Protein 1NW9 (pdb70)

InterPro domains:
  IPR001370 BIR repeat [PF00653] (29-93)
  IPR001370 BIR repeat [PF00653] (166-230)
  IPR001370 BIR repeat [PF00653] (268-330)
  IPR001370 BIR repeat [PS01282] (163-230)
  IPR001370 BIR repeat [PS01282] (265-330)
  IPR001370 BIR repeat [PS50143] (29-94)
  IPR001370 BIR repeat [PS50143] (166-231)
  IPR001370 BIR repeat [PS50143] (268-331)
  IPR001370 BIR repeat [SM00238] (24-95)
  IPR001370 BIR repeat [SM00238] (161-232)
  IPR001370 BIR repeat [SM00238] (263-332)
  IPR001370 BIR repeat [cd00022] (28-95)
  IPR001370 BIR repeat [cd00022] (164-232)
  IPR001370 BIR repeat [cd00022] (266-331)
  IPR001841 Zinc finger, RING-type [PS50089] (450-484)
  IPR001841 Zinc finger, RING-type [SM00184] (450-484)
  IPR011029 Death-like domain superfamily [G3DSA:1.10.533.10] (433-458)
  IPR042579 XIAP/BIRC8, UBA domain [cd14395] (370-419)
  IPR048875 BIRC2/3-like, UBA domain [PF21290] (371-418)
  IPR050784 Inhibitor of Apoptosis [PTHR10044] (25-497)

B-factor: mean 49.21, std 23.07, range [19.11, 143.07]

Nearest PDB structures (foldseek):
  3hl5-assembly1_A  TM=9.860E-01  e=5.855E-18  Homo sapiens
  2vsl-assembly1_A  TM=9.948E-01  e=2.123E-17  Homo sapiens
  3hl5-assembly2_B  TM=9.862E-01  e=1.641E-17  Homo sapiens
  1xb1-assembly1_A  TM=1.003E+00  e=4.106E-16  Homo sapiens
  1xb0-assembly1_A  TM=9.859E-01  e=2.616E-16  Homo sapiens

Sequence (329 aa):
LPRNPSMADYEARIFTFGTWIYSVNKEQLARAGFYALGEGDKVKCFHCGGGLTDWKPSEDPWEQHAKWYPGCKYLLEQKGQEYINNIHLTHGALESLRGNADLAYILSMEPCGHCLIINNVNFCRESGLRTRTGSNIDCEKLRRRFSSLHFMVEVKGDLTAKKMVLALLELARQDHGALDCCVVVILSHGCQASHLQFPGAVYGTDGCPVSVEKIVNIFNGTSCPSLGGKPKLFFIQACGATPFQSSLPTPSDIFVSYSTFPGFVSWRDPKSGSWYVETLDDIFEQWAHSEDLQSLLLRVANAVSVKGIYKQMPGCFNFLRKKLFFKTS

Structure (mmCIF, N/CA/C/O backbone):
data_1NW9
#
_entry.id   1NW9
#
_cell.length_a   104.4
_cell.length_b   104.4
_cell.length_c   170.3
_cell.angle_alpha   90
_cell.angle_beta   90
_cell.angle_gamma   120
#
_symmetry.space_group_name_H-M   'P 65 2 2'
#
loop_
_entity.id
_entity.type
_entity.pdbx_description
1 polymer 'Baculoviral IAP repeat-containing protein 4'
2 polymer 'caspase 9, apoptosis-related cysteine protease'
3 non-polymer 'ZINC ION'
#
loop_
_atom_site.group_PDB
_atom_site.id
_atom_site.type_symbol
_atom_site.label_atom_id
_atom_site.label_alt_id
_atom_site.label_comp_id
_atom_site.label_asym_id
_atom_site.label_entity_id
_atom_site.label_seq_id
_atom_site.pdbx_PDB_ins_code
_atom_site.Cartn_x
_atom_site.Cartn_y
_atom_site.Cartn_z
_atom_site.occupancy
_atom_site.B_iso_or_equiv
_atom_site.auth_seq_id
_atom_site.auth_comp_id
_atom_site.auth_asym_id
_atom_site.auth_atom_id
_atom_site.pdbx_PDB_model_num
ATOM 1 N N . LEU A 1 4 ? 27.177 12.705 79.679 1.00 63.77 256 LEU A N 1
ATOM 2 C CA . LEU A 1 4 ? 25.803 12.397 79.189 1.00 63.95 256 LEU A CA 1
ATOM 3 C C . LEU A 1 4 ? 24.854 12.124 80.351 1.00 60.91 256 LEU A C 1
ATOM 4 O O . LEU A 1 4 ? 25.195 11.402 81.288 1.00 61.28 256 LEU A O 1
ATOM 9 N N . PRO A 1 5 ? 23.645 12.701 80.298 1.00 49.38 257 PRO A N 1
ATOM 10 C CA . PRO A 1 5 ? 22.634 12.529 81.345 1.00 48.16 257 PRO A CA 1
ATOM 11 C C . PRO A 1 5 ? 22.059 11.120 81.402 1.00 47.64 257 PRO A C 1
ATOM 12 O O . PRO A 1 5 ? 21.979 10.432 80.387 1.00 48.15 257 PRO A O 1
ATOM 16 N N . ARG A 1 6 ? 21.662 10.687 82.594 1.00 56.56 258 ARG A N 1
ATOM 17 C CA . ARG A 1 6 ? 21.090 9.359 82.740 1.00 56.68 258 ARG A CA 1
ATOM 18 C C . ARG A 1 6 ? 19.686 9.327 82.156 1.00 55.48 258 ARG A C 1
ATOM 19 O O . ARG A 1 6 ? 19.158 8.262 81.853 1.00 56.23 258 ARG A O 1
ATOM 27 N N . ASN A 1 7 ? 19.081 10.498 81.992 1.00 56.43 259 ASN A N 1
ATOM 28 C CA . ASN A 1 7 ? 17.732 10.576 81.441 1.00 54.29 259 ASN A CA 1
ATOM 29 C C . ASN A 1 7 ? 17.610 11.717 80.432 1.00 54.53 259 ASN A C 1
ATOM 30 O O . ASN A 1 7 ? 17.069 12.776 80.740 1.00 53.99 259 ASN A O 1
ATOM 35 N N . PRO A 1 8 ? 18.099 11.507 79.204 1.00 60.29 260 PRO A N 1
ATOM 36 C CA . PRO A 1 8 ? 18.055 12.515 78.140 1.00 60.63 260 PRO A CA 1
ATOM 37 C C . PRO A 1 8 ? 16.678 13.114 77.865 1.00 60.27 260 PRO A C 1
ATOM 38 O O . PRO A 1 8 ? 16.574 14.262 77.434 1.00 60.56 260 PRO A O 1
ATOM 42 N N . SER A 1 9 ? 15.626 12.344 78.119 1.00 54.22 261 SER A N 1
ATOM 43 C CA . SER A 1 9 ? 14.271 12.817 77.861 1.00 54.04 261 SER A CA 1
ATOM 44 C C . SER A 1 9 ? 13.828 13.913 78.819 1.00 54.01 261 SER A C 1
ATOM 45 O O . SER A 1 9 ? 12.840 14.603 78.565 1.00 54.24 261 SER A O 1
ATOM 48 N N . MET A 1 10 ? 14.562 14.069 79.916 1.00 52.20 262 MET A N 1
ATOM 49 C CA . MET A 1 10 ? 14.246 15.076 80.924 1.00 50.81 262 MET A CA 1
ATOM 50 C C . MET A 1 10 ? 15.289 16.195 80.960 1.00 49.82 262 MET A C 1
ATOM 51 O O . MET A 1 10 ? 15.382 16.942 81.936 1.00 49.59 262 MET A O 1
ATOM 56 N N . ALA A 1 11 ? 16.063 16.312 79.887 1.00 47.68 263 ALA A N 1
ATOM 57 C CA . ALA A 1 11 ? 17.097 17.333 79.806 1.00 47.82 263 ALA A CA 1
ATOM 58 C C . ALA A 1 11 ? 16.505 18.735 79.705 1.00 48.16 263 ALA A C 1
ATOM 59 O O . ALA A 1 11 ? 17.164 19.720 80.041 1.00 48.06 263 ALA A O 1
ATOM 61 N N . ASP A 1 12 ? 15.259 18.824 79.249 1.00 49.80 264 ASP A N 1
ATOM 62 C CA . ASP A 1 12 ? 14.606 20.121 79.103 1.00 49.74 264 ASP A CA 1
ATOM 63 C C . ASP A 1 12 ? 13.642 20.437 80.244 1.00 47.22 264 ASP A C 1
ATOM 64 O O . ASP A 1 12 ? 12.804 19.617 80.616 1.00 48.21 264 ASP A O 1
ATOM 69 N N . TYR A 1 13 ? 13.775 21.640 80.791 1.00 38.80 265 TYR A N 1
ATOM 70 C CA . TYR A 1 13 ? 12.932 22.107 81.885 1.00 37.89 265 TYR A CA 1
ATOM 71 C C . TYR A 1 13 ? 11.446 21.809 81.671 1.00 38.41 265 TYR A C 1
ATOM 72 O O . TYR A 1 13 ? 10.756 21.363 82.589 1.00 37.25 265 TYR A O 1
ATOM 81 N N . GLU A 1 14 ? 10.957 22.075 80.464 1.00 46.16 266 GLU A N 1
ATOM 82 C CA . GLU A 1 14 ? 9.553 21.853 80.135 1.00 48.46 266 GLU A CA 1
ATOM 83 C C . GLU A 1 14 ? 9.090 20.420 80.349 1.00 47.54 266 GLU A C 1
ATOM 84 O O . GLU A 1 14 ? 7.976 20.187 80.819 1.00 47.19 266 GLU A O 1
ATOM 90 N N . ALA A 1 15 ? 9.939 19.462 79.998 1.00 49.22 267 ALA A N 1
ATOM 91 C CA . ALA A 1 15 ? 9.595 18.058 80.175 1.00 47.92 267 ALA A CA 1
ATOM 92 C C . ALA A 1 15 ? 9.550 17.719 81.661 1.00 47.59 267 ALA A C 1
ATOM 93 O O . ALA A 1 15 ? 8.706 16.938 82.104 1.00 48.01 267 ALA A O 1
ATOM 95 N N . ARG A 1 16 ? 10.453 18.322 82.429 1.00 40.35 268 ARG A N 1
ATOM 96 C CA . ARG A 1 16 ? 10.523 18.064 83.862 1.00 39.71 268 ARG A CA 1
ATOM 97 C C . ARG A 1 16 ? 9.353 18.645 84.655 1.00 39.33 268 ARG A C 1
ATOM 98 O O . ARG A 1 16 ? 8.763 17.957 85.486 1.00 38.35 268 ARG A O 1
ATOM 106 N N . ILE A 1 17 ? 9.021 19.910 84.416 1.00 40.69 269 ILE A N 1
ATOM 107 C CA . ILE A 1 17 ? 7.925 20.533 85.155 1.00 41.92 269 ILE A CA 1
ATOM 108 C C . ILE A 1 17 ? 6.616 19.798 84.874 1.00 43.77 269 ILE A C 1
ATOM 109 O O . ILE A 1 17 ? 5.721 19.759 85.716 1.00 42.63 269 ILE A O 1
ATOM 114 N N . PHE A 1 18 ? 6.520 19.202 83.690 1.00 48.58 270 PHE A N 1
ATOM 115 C CA . PHE A 1 18 ? 5.326 18.466 83.301 1.00 51.77 270 PHE A CA 1
ATOM 116 C C . PHE A 1 18 ? 4.995 17.357 84.296 1.00 51.75 270 PHE A C 1
ATOM 117 O O . PHE A 1 18 ? 3.834 17.171 84.654 1.00 52.64 270 PHE A O 1
ATOM 125 N N . THR A 1 19 ? 6.016 16.629 84.746 1.00 45.87 271 THR A N 1
ATOM 126 C CA . THR A 1 19 ? 5.823 15.525 85.687 1.00 44.54 271 THR A CA 1
ATOM 127 C C . THR A 1 19 ? 5.312 15.942 87.059 1.00 45.77 271 THR A C 1
ATOM 128 O O . THR A 1 19 ? 4.963 15.088 87.875 1.00 45.11 271 THR A O 1
ATOM 132 N N . PHE A 1 20 ? 5.281 17.241 87.334 1.00 54.81 272 PHE A N 1
ATOM 133 C CA . PHE A 1 20 ? 4.797 17.705 88.631 1.00 56.99 272 PHE A CA 1
ATOM 134 C C . PHE A 1 20 ? 3.333 18.112 88.541 1.00 60.56 272 PHE A C 1
ATOM 135 O O . PHE A 1 20 ? 2.863 18.917 89.347 1.00 61.33 272 PHE A O 1
ATOM 143 N N . GLY A 1 21 ? 2.626 17.563 87.555 1.00 67.77 273 GLY A N 1
ATOM 144 C CA . GLY A 1 21 ? 1.219 17.878 87.369 1.00 72.67 273 GLY A CA 1
ATOM 145 C C . GLY A 1 21 ? 0.520 18.244 88.662 1.00 76.00 273 GLY A C 1
ATOM 146 O O . GLY A 1 21 ? 0.369 19.424 88.988 1.00 76.55 273 GLY A O 1
ATOM 147 N N . THR A 1 22 ? 0.093 17.231 89.406 1.00 90.42 274 THR A N 1
ATOM 148 C CA . THR A 1 22 ? -0.572 17.466 90.676 1.00 92.28 274 THR A CA 1
ATOM 149 C C . THR A 1 22 ? 0.461 17.325 91.785 1.00 92.21 274 THR A C 1
ATOM 150 O O . THR A 1 22 ? 0.654 16.242 92.338 1.00 94.83 274 THR A O 1
ATOM 154 N N . TRP A 1 23 ? 1.137 18.427 92.090 1.00 72.48 275 TRP A N 1
ATOM 155 C CA . TRP A 1 23 ? 2.157 18.442 93.128 1.00 68.85 275 TRP A CA 1
ATOM 156 C C . TRP A 1 23 ? 1.554 19.082 94.371 1.00 68.22 275 TRP A C 1
ATOM 157 O O . TRP A 1 23 ? 1.256 20.274 94.380 1.00 68.60 275 TRP A O 1
ATOM 168 N N . ILE A 1 24 ? 1.382 18.290 95.424 1.00 65.94 276 ILE A N 1
ATOM 169 C CA . ILE A 1 24 ? 0.775 18.790 96.650 1.00 66.28 276 ILE A CA 1
ATOM 170 C C . ILE A 1 24 ? 1.736 19.149 97.779 1.00 65.63 276 ILE A C 1
ATOM 171 O O . ILE A 1 24 ? 1.295 19.506 98.874 1.00 65.32 276 ILE A O 1
ATOM 176 N N . TYR A 1 25 ? 3.039 19.078 97.519 1.00 64.67 277 TYR A N 1
ATOM 177 C CA . TYR A 1 25 ? 4.027 19.386 98.552 1.00 63.20 277 TYR A CA 1
ATOM 178 C C . TYR A 1 25 ? 4.417 20.855 98.605 1.00 62.65 277 TYR A C 1
ATOM 179 O O . TYR A 1 25 ? 4.215 21.595 97.644 1.00 62.81 277 TYR A O 1
ATOM 188 N N . SER A 1 26 ? 4.969 21.272 99.741 1.00 69.60 278 SER A N 1
ATOM 189 C CA . SER A 1 26 ? 5.369 22.662 99.939 1.00 69.19 278 SER A CA 1
ATOM 190 C C . SER A 1 26 ? 6.552 23.089 99.072 1.00 67.47 278 SER A C 1
ATOM 191 O O . SER A 1 26 ? 6.629 24.242 98.645 1.00 68.28 278 SER A O 1
ATOM 194 N N . VAL A 1 27 ? 7.475 22.165 98.818 1.00 50.60 279 VAL A N 1
ATOM 195 C CA . VAL A 1 27 ? 8.639 22.465 97.989 1.00 48.20 279 VAL 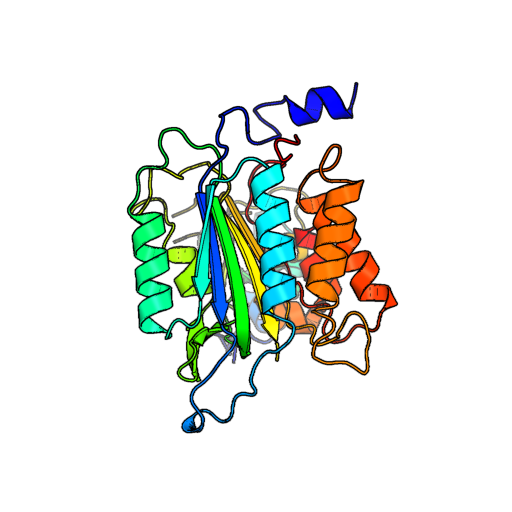A CA 1
ATOM 196 C C . VAL A 1 27 ? 8.186 22.827 96.578 1.00 43.59 279 VAL A C 1
ATOM 197 O O . VAL A 1 27 ? 7.601 22.006 95.865 1.00 41.34 279 VAL A O 1
ATOM 201 N N . ASN A 1 28 ? 8.463 24.066 96.188 1.00 46.48 280 ASN A N 1
ATOM 202 C CA . ASN A 1 28 ? 8.073 24.570 94.882 1.00 44.98 280 ASN A CA 1
ATOM 203 C C . ASN A 1 28 ? 8.526 23.677 93.731 1.00 44.96 280 ASN A C 1
ATOM 204 O O . ASN A 1 28 ? 9.709 23.352 93.601 1.00 44.47 280 ASN A O 1
ATOM 209 N N . LYS A 1 29 ? 7.569 23.289 92.894 1.00 48.36 281 LYS A N 1
ATOM 210 C CA . LYS A 1 29 ? 7.850 22.422 91.761 1.00 48.20 281 LYS A CA 1
ATOM 211 C C . LYS A 1 29 ? 8.658 23.110 90.662 1.00 47.09 281 LYS A C 1
ATOM 212 O O . LYS A 1 29 ? 9.426 22.460 89.951 1.00 46.77 281 LYS A O 1
ATOM 218 N N . GLU A 1 30 ? 8.486 24.421 90.515 1.00 40.89 282 GLU A N 1
ATOM 219 C CA . GLU A 1 30 ? 9.238 25.155 89.505 1.00 40.05 282 GLU A CA 1
ATOM 220 C C . GLU A 1 30 ? 10.722 25.139 89.871 1.00 37.46 282 GLU A C 1
ATOM 221 O O . GLU A 1 30 ? 11.579 24.904 89.011 1.00 36.30 282 GLU A O 1
ATOM 227 N N . GLN A 1 31 ? 11.019 25.383 91.146 1.00 35.16 283 GLN A N 1
ATOM 228 C CA . GLN A 1 31 ? 12.404 25.373 91.619 1.00 35.51 283 GLN A CA 1
ATOM 229 C C . GLN A 1 31 ? 13.008 23.993 91.393 1.00 32.55 283 GLN A C 1
ATOM 230 O O . GLN A 1 31 ? 14.124 23.871 90.879 1.00 29.73 283 GLN A O 1
ATOM 236 N N . LEU A 1 32 ? 12.260 22.959 91.774 1.00 31.15 284 LEU A N 1
ATOM 237 C CA . LEU A 1 32 ? 12.726 21.592 91.614 1.00 30.53 284 LEU A CA 1
ATOM 238 C C . LEU A 1 32 ? 13.103 21.316 90.174 1.00 30.73 284 LEU A C 1
ATOM 239 O O . LEU A 1 32 ? 14.197 20.823 89.902 1.00 29.80 284 LEU A O 1
ATOM 244 N N . ALA A 1 33 ? 12.201 21.643 89.253 1.00 30.89 285 ALA A N 1
ATOM 245 C CA . ALA A 1 33 ? 12.457 21.418 87.837 1.00 31.76 285 ALA A CA 1
ATOM 246 C C . ALA A 1 33 ? 13.662 22.225 87.360 1.00 31.39 285 ALA A C 1
ATOM 247 O O . ALA A 1 33 ? 14.468 21.725 86.579 1.00 30.01 285 ALA A O 1
ATOM 249 N N . ARG A 1 34 ? 13.783 23.471 87.815 1.00 37.43 286 ARG A N 1
ATOM 250 C CA . ARG A 1 34 ? 14.927 24.294 87.422 1.00 38.12 286 ARG A CA 1
ATOM 251 C C . ARG A 1 34 ? 16.220 23.648 87.916 1.00 37.09 286 ARG A C 1
ATOM 252 O O . ARG A 1 34 ? 17.245 23.703 87.240 1.00 36.91 286 ARG A O 1
ATOM 260 N N . ALA A 1 35 ? 16.163 23.048 89.103 1.00 30.56 287 ALA A N 1
ATOM 261 C CA . ALA A 1 35 ? 17.327 22.403 89.688 1.00 30.26 287 ALA A CA 1
ATOM 262 C C . ALA A 1 35 ? 17.627 21.046 89.038 1.00 30.77 287 ALA A C 1
ATOM 263 O O . ALA A 1 35 ? 18.473 20.297 89.519 1.00 31.44 287 ALA A O 1
ATOM 265 N N . GLY A 1 36 ? 16.919 20.733 87.954 1.00 28.53 288 GLY A N 1
ATOM 266 C CA . GLY A 1 36 ? 17.149 19.495 87.230 1.00 28.00 288 GLY A CA 1
ATOM 267 C C . GLY A 1 36 ? 16.329 18.300 87.669 1.00 29.86 288 GLY A C 1
ATOM 268 O O . GLY A 1 36 ? 16.490 17.201 87.139 1.00 31.17 288 GLY A O 1
ATOM 269 N N . PHE A 1 37 ? 15.439 18.504 88.625 1.00 31.90 289 PHE A N 1
ATOM 270 C CA . PHE A 1 37 ? 14.621 17.415 89.136 1.00 34.68 289 PHE A CA 1
ATOM 271 C C . PHE A 1 37 ? 13.314 17.217 88.392 1.00 36.37 289 PHE A C 1
ATOM 272 O O . PHE A 1 37 ? 12.809 18.127 87.738 1.00 38.46 289 PHE A O 1
ATOM 280 N N . TYR A 1 38 ? 12.782 16.006 88.489 1.00 36.04 290 TYR A N 1
ATOM 281 C CA . TYR A 1 38 ? 11.503 15.663 87.884 1.00 39.44 290 TYR A CA 1
ATOM 282 C C . TYR A 1 38 ? 10.860 14.659 88.833 1.00 39.92 290 TYR A C 1
ATOM 283 O O . TYR A 1 38 ? 11.549 13.797 89.377 1.00 41.23 290 TYR A O 1
ATOM 292 N N . ALA A 1 39 ? 9.555 14.798 89.062 1.00 38.55 291 ALA A N 1
ATOM 293 C CA . ALA A 1 39 ? 8.824 13.916 89.974 1.00 39.87 291 ALA A CA 1
ATOM 294 C C . ALA A 1 39 ? 8.696 12.512 89.416 1.00 42.19 291 ALA A C 1
ATOM 295 O O . ALA A 1 39 ? 8.486 12.335 88.218 1.00 40.37 291 ALA A O 1
ATOM 297 N N . LEU A 1 40 ? 8.817 11.520 90.297 1.00 59.68 292 LEU A N 1
ATOM 298 C CA . LEU A 1 40 ? 8.733 10.116 89.907 1.00 63.93 292 LEU A CA 1
ATOM 299 C C . LEU A 1 40 ? 7.315 9.561 89.944 1.00 66.44 292 LEU A C 1
ATOM 300 O O . LEU A 1 40 ? 7.044 8.501 89.379 1.00 66.85 292 LEU A O 1
ATOM 305 N N . GLY A 1 41 ? 6.413 10.269 90.616 1.00 66.43 293 GLY A N 1
ATOM 306 C CA . GLY A 1 41 ? 5.036 9.813 90.688 1.00 67.84 293 GLY A CA 1
ATOM 307 C C . GLY A 1 41 ? 4.651 9.190 92.014 1.00 68.98 293 GLY A C 1
ATOM 308 O O . GLY A 1 41 ? 3.482 8.871 92.235 1.00 70.31 293 GLY A O 1
ATOM 309 N N . GLU A 1 42 ? 5.626 9.005 92.899 1.00 57.28 294 GLU A N 1
ATOM 310 C CA . GLU A 1 42 ? 5.352 8.425 94.206 1.00 57.60 294 GLU A CA 1
ATOM 311 C C . GLU A 1 42 ? 5.923 9.310 95.298 1.00 55.93 294 GLU A C 1
ATOM 312 O O . GLU A 1 42 ? 7.134 9.504 95.382 1.00 56.19 294 GLU A O 1
ATOM 318 N N . GLY A 1 43 ? 5.041 9.849 96.134 1.00 58.98 295 GLY A N 1
ATOM 319 C CA . GLY A 1 43 ? 5.480 10.726 97.200 1.00 57.16 295 GLY A CA 1
ATOM 320 C C . GLY A 1 43 ? 6.147 11.950 96.604 1.00 55.86 295 GLY A C 1
ATOM 321 O O . GLY A 1 43 ? 5.970 12.241 95.422 1.00 56.67 295 GLY A O 1
ATOM 322 N N . ASP A 1 44 ? 6.912 12.670 97.415 1.00 53.03 296 ASP A N 1
ATOM 323 C CA . ASP A 1 44 ? 7.609 13.859 96.945 1.00 51.24 296 ASP A CA 1
ATOM 324 C C . ASP A 1 44 ? 8.976 13.455 96.394 1.00 49.97 296 ASP A C 1
ATOM 325 O O . ASP A 1 44 ? 9.944 14.209 96.493 1.00 50.02 296 ASP A O 1
ATOM 330 N N . LYS A 1 45 ? 9.047 12.263 95.811 1.00 46.14 297 LYS A N 1
ATOM 331 C CA . LYS A 1 45 ? 10.299 11.764 95.260 1.00 45.61 297 LYS A CA 1
ATOM 332 C C . LYS A 1 45 ? 10.619 12.327 93.891 1.00 43.89 297 LYS A C 1
ATOM 333 O O . LYS A 1 45 ? 9.786 12.311 92.983 1.00 43.28 297 LYS A O 1
ATOM 339 N N . VAL A 1 46 ? 11.844 12.817 93.751 1.00 46.72 298 VAL A N 1
ATOM 340 C CA . VAL A 1 46 ? 12.310 13.383 92.494 1.00 45.08 298 VAL A CA 1
ATOM 341 C C . VAL A 1 46 ? 13.729 12.897 92.203 1.00 44.49 298 VAL A C 1
ATOM 342 O O . VAL A 1 46 ? 14.457 12.495 93.110 1.00 44.10 298 VAL A O 1
ATOM 346 N N . LYS A 1 47 ? 14.105 12.925 90.930 1.00 43.01 299 LYS A N 1
ATOM 347 C CA . LYS A 1 47 ? 15.437 12.519 90.514 1.00 42.26 299 LYS A CA 1
ATOM 348 C C . LYS A 1 47 ? 15.976 13.544 89.536 1.00 40.60 299 LYS A C 1
ATOM 349 O O . LYS A 1 47 ? 15.212 14.221 88.848 1.00 38.11 299 LYS A O 1
ATOM 355 N N . CYS A 1 48 ? 17.297 13.668 89.490 1.00 45.06 300 CYS A N 1
ATOM 356 C CA . CYS A 1 48 ? 17.933 14.590 88.569 1.00 43.71 300 CYS A CA 1
ATOM 357 C C . CYS A 1 48 ? 18.050 13.882 87.224 1.00 43.80 300 CYS A C 1
ATOM 358 O O . CYS A 1 48 ? 18.455 12.725 87.164 1.00 45.36 300 CYS A O 1
ATOM 361 N N . PHE A 1 49 ? 17.696 14.576 86.148 1.00 41.55 301 PHE A N 1
ATOM 362 C CA . PHE A 1 49 ? 17.743 13.997 84.807 1.00 41.05 301 PHE A CA 1
ATOM 363 C C . PHE A 1 49 ? 19.167 13.672 84.370 1.00 42.48 301 PHE A C 1
ATOM 364 O O . PHE A 1 49 ? 19.385 12.832 83.497 1.00 43.29 301 PHE A O 1
ATOM 372 N N . HIS A 1 50 ? 20.137 14.343 84.977 1.00 44.22 302 HIS A N 1
ATOM 373 C CA . HIS A 1 50 ? 21.523 14.145 84.595 1.00 44.77 302 HIS A CA 1
ATOM 374 C C . HIS A 1 50 ? 22.314 13.151 85.450 1.00 43.38 302 HIS A C 1
ATOM 375 O O . HIS A 1 50 ? 22.817 12.156 84.935 1.00 45.53 302 HIS A O 1
ATOM 382 N N . CYS A 1 51 ? 22.428 13.415 86.746 1.00 39.76 303 CYS A N 1
ATOM 383 C CA . CYS A 1 51 ? 23.186 12.528 87.625 1.00 40.44 303 CYS A CA 1
ATOM 384 C C . CYS A 1 51 ? 22.375 11.326 88.086 1.00 39.55 303 CYS A C 1
ATOM 385 O O . CYS A 1 51 ? 22.940 10.299 88.446 1.00 40.71 303 CYS A O 1
ATOM 388 N N . GLY A 1 52 ? 21.053 11.459 88.077 1.00 36.62 304 GLY A N 1
ATOM 389 C CA . GLY A 1 52 ? 20.199 10.361 88.482 1.00 35.95 304 GLY A CA 1
ATOM 390 C C . GLY A 1 52 ? 19.929 10.335 89.971 1.00 37.83 304 GLY A C 1
ATOM 391 O O . GLY A 1 52 ? 19.142 9.517 90.447 1.00 38.27 304 GLY A O 1
ATOM 392 N N . GLY A 1 53 ? 20.578 11.226 90.715 1.00 40.21 305 GLY A N 1
ATOM 393 C CA . GLY A 1 53 ? 20.372 11.264 92.151 1.00 40.31 305 GLY A CA 1
ATOM 394 C C . GLY A 1 53 ? 18.926 11.544 92.518 1.00 40.75 305 GLY A C 1
ATOM 395 O O . GLY A 1 53 ? 18.277 12.396 91.906 1.00 40.85 305 GLY A O 1
ATOM 396 N N . GLY A 1 54 ? 18.416 10.830 93.519 1.00 35.81 306 GLY A N 1
ATOM 397 C CA . GLY A 1 54 ? 17.042 11.034 93.943 1.00 34.31 306 GLY A CA 1
ATOM 398 C C . GLY A 1 54 ? 16.962 11.642 95.326 1.00 35.71 306 GLY A C 1
ATOM 399 O O . GLY A 1 54 ? 17.838 11.403 96.160 1.00 36.57 306 GLY A O 1
ATOM 400 N N . LEU A 1 55 ? 15.930 12.447 95.567 1.00 37.33 307 LEU A N 1
ATOM 401 C CA . LEU A 1 55 ? 15.722 13.077 96.873 1.00 40.07 307 LEU A CA 1
ATOM 402 C C . LEU A 1 55 ? 14.259 12.914 97.274 1.00 41.21 307 LEU A C 1
ATOM 403 O O . LEU A 1 55 ? 13.373 12.939 96.422 1.00 41.08 307 LEU A O 1
ATOM 408 N N . THR A 1 56 ? 14.014 12.755 98.571 1.00 42.99 308 THR A N 1
ATOM 409 C CA . THR A 1 56 ? 12.658 12.581 99.092 1.00 48.29 308 THR A CA 1
ATOM 410 C C . THR A 1 56 ? 12.541 13.264 100.446 1.00 47.58 308 THR A C 1
ATOM 411 O O . THR A 1 56 ? 13.541 13.726 101.000 1.00 46.53 308 THR A O 1
ATOM 415 N N . ASP A 1 57 ? 11.322 13.319 100.977 1.00 46.94 309 ASP A N 1
ATOM 416 C CA . ASP A 1 57 ? 11.074 13.935 102.278 1.00 49.86 309 ASP A CA 1
ATOM 417 C C . ASP A 1 57 ? 11.633 15.345 102.340 1.00 48.09 309 ASP A C 1
ATOM 418 O O . ASP A 1 57 ? 12.483 15.653 103.175 1.00 46.93 309 ASP A O 1
ATOM 423 N N . TRP A 1 58 ? 11.149 16.201 101.449 1.00 46.16 310 TRP A N 1
ATOM 424 C CA . TRP A 1 58 ? 11.591 17.584 101.404 1.00 46.51 310 TRP A CA 1
ATOM 425 C C . TRP A 1 58 ? 10.990 18.388 102.559 1.00 49.37 310 TRP A C 1
ATOM 426 O O . TRP A 1 58 ? 9.863 18.130 102.986 1.00 48.61 310 TRP A O 1
ATOM 437 N N . LYS A 1 59 ? 11.746 19.357 103.062 1.00 55.51 311 LYS A N 1
ATOM 438 C CA . LYS A 1 59 ? 11.277 20.195 104.157 1.00 61.69 311 LYS A CA 1
ATOM 439 C C . LYS A 1 59 ? 10.672 21.477 103.592 1.00 65.58 311 LYS A C 1
ATOM 440 O O . LYS A 1 59 ? 10.948 21.854 102.452 1.00 64.50 311 LYS A O 1
ATOM 446 N N . PRO A 1 60 ? 9.838 22.165 104.388 1.00 95.05 312 PRO A N 1
ATOM 447 C CA . PRO A 1 60 ? 9.178 23.411 103.986 1.00 98.32 312 PRO A CA 1
ATOM 448 C C . PRO A 1 60 ? 10.029 24.382 103.161 1.00 99.52 312 PRO A C 1
ATOM 449 O O . PRO A 1 60 ? 9.884 24.454 101.940 1.00 101.14 312 PRO A O 1
ATOM 453 N N . SER A 1 61 ? 10.907 25.126 103.827 1.00 85.92 313 SER A N 1
ATOM 454 C CA . SER A 1 61 ? 11.764 26.099 103.149 1.00 83.77 313 SER A CA 1
ATOM 455 C C . SER A 1 61 ? 13.130 25.519 102.800 1.00 80.58 313 SER A C 1
ATOM 456 O O . SER A 1 61 ? 14.167 26.034 103.223 1.00 81.38 313 SER A O 1
ATOM 459 N N . GLU A 1 62 ? 13.123 24.450 102.014 1.00 65.98 314 GLU A N 1
ATOM 460 C CA . GLU A 1 62 ? 14.351 23.786 101.606 1.00 60.08 314 GLU A CA 1
ATOM 461 C C . GLU A 1 62 ? 14.625 24.098 100.135 1.00 56.44 314 GLU A C 1
ATOM 462 O O . GLU A 1 62 ? 13.759 23.915 99.279 1.00 55.82 314 GLU A O 1
ATOM 468 N N . ASP A 1 63 ? 15.833 24.572 99.850 1.00 50.51 315 ASP A N 1
ATOM 469 C CA . ASP A 1 63 ? 16.230 24.928 98.490 1.00 46.41 315 ASP A CA 1
ATOM 470 C C . ASP A 1 63 ? 16.716 23.733 97.663 1.00 42.13 315 ASP A C 1
ATOM 471 O O . ASP A 1 63 ? 17.689 23.071 98.020 1.00 41.25 315 ASP A O 1
ATOM 476 N N . PRO A 1 64 ? 16.040 23.448 96.539 1.00 39.85 316 PRO A N 1
ATOM 477 C CA . PRO A 1 64 ? 16.402 22.335 95.654 1.00 36.32 316 PRO A CA 1
ATOM 478 C C . PRO A 1 64 ? 17.863 22.346 95.196 1.00 36.11 316 PRO A C 1
ATOM 479 O O . PRO A 1 64 ? 18.494 21.294 95.102 1.00 35.70 316 PRO A O 1
ATOM 483 N N . TRP A 1 65 ? 18.402 23.521 94.892 1.00 37.22 317 TRP A N 1
ATOM 484 C CA . TRP A 1 65 ? 19.790 23.594 94.450 1.00 36.71 317 TRP A CA 1
ATOM 485 C C . TRP A 1 65 ? 20.764 23.216 95.562 1.00 36.96 317 TRP A C 1
ATOM 486 O O . TRP A 1 65 ? 21.718 22.483 95.320 1.00 37.93 317 TRP A O 1
ATOM 497 N N . GLU A 1 66 ? 20.532 23.720 96.773 1.00 38.30 318 GLU A N 1
ATOM 498 C CA . GLU A 1 66 ? 21.404 23.415 97.906 1.00 38.61 318 GLU A CA 1
ATOM 499 C C . GLU A 1 66 ? 21.386 21.917 98.175 1.00 36.56 318 GLU A C 1
ATOM 500 O O . GLU A 1 66 ? 22.429 21.297 98.353 1.00 35.45 318 GLU A O 1
ATOM 506 N N . GLN A 1 67 ? 20.188 21.346 98.217 1.00 32.91 319 GLN A N 1
ATOM 507 C CA . GLN A 1 67 ? 20.032 19.924 98.461 1.00 32.96 319 GLN A CA 1
ATOM 508 C C . GLN A 1 67 ? 20.708 19.114 97.359 1.00 32.39 319 GLN A C 1
ATOM 509 O O . GLN A 1 67 ? 21.329 18.078 97.614 1.00 33.11 319 GLN A O 1
ATOM 515 N N . HIS A 1 68 ? 20.590 19.599 96.132 1.00 30.69 320 HIS A N 1
ATOM 516 C CA . HIS A 1 68 ? 21.188 18.932 94.993 1.00 29.47 320 HIS A CA 1
ATOM 517 C C . HIS A 1 68 ? 22.714 18.931 95.100 1.00 30.95 320 HIS A C 1
ATOM 518 O O . HIS A 1 68 ? 23.366 17.927 94.804 1.00 28.69 320 HIS A O 1
ATOM 525 N N . ALA A 1 69 ? 23.279 20.058 95.524 1.00 33.83 321 ALA A N 1
ATOM 526 C CA . ALA A 1 69 ? 24.723 20.176 95.658 1.00 35.63 321 ALA A CA 1
ATOM 527 C C . ALA A 1 69 ? 25.230 19.432 96.893 1.00 35.96 321 ALA A C 1
ATOM 528 O O . ALA A 1 69 ? 26.306 18.830 96.871 1.00 36.66 321 ALA A O 1
ATOM 530 N N . LYS A 1 70 ? 24.448 19.479 97.965 1.00 34.38 322 LYS A N 1
ATOM 531 C CA . LYS A 1 70 ? 24.801 18.817 99.216 1.00 36.38 322 LYS A CA 1
ATOM 532 C C . LYS A 1 70 ? 24.937 17.299 99.049 1.00 36.78 322 LYS A C 1
ATOM 533 O O . LYS A 1 70 ? 25.904 16.688 99.521 1.00 35.64 322 LYS A O 1
ATOM 539 N N . TRP A 1 71 ? 23.978 16.697 98.354 1.00 36.37 323 TRP A N 1
ATOM 540 C CA . TRP A 1 71 ? 23.978 15.256 98.162 1.00 35.98 323 TRP A CA 1
ATOM 541 C C . TRP A 1 71 ? 24.654 14.738 96.905 1.00 35.24 323 TRP A C 1
ATOM 542 O O . TRP A 1 71 ? 25.158 13.61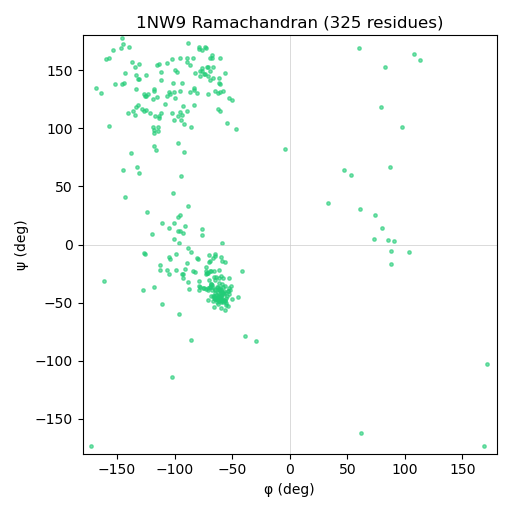4 96.897 1.00 35.09 323 TRP A O 1
ATOM 553 N N . TYR A 1 72 ? 24.668 15.536 95.842 1.00 33.97 324 TYR A N 1
ATOM 554 C CA . TYR A 1 72 ? 25.284 15.086 94.600 1.00 33.04 324 TYR A CA 1
ATOM 555 C C . TYR A 1 72 ? 26.245 16.099 94.008 1.00 31.95 324 TYR A C 1
ATOM 556 O O . TYR A 1 72 ? 26.071 16.560 92.881 1.00 34.20 324 TYR A O 1
ATOM 565 N N . PRO A 1 73 ? 27.301 16.429 94.757 1.00 30.86 325 PRO A N 1
ATOM 566 C CA . PRO A 1 73 ? 28.327 17.390 94.354 1.00 31.06 325 PRO A CA 1
ATOM 567 C C . PRO A 1 73 ? 29.017 17.072 93.033 1.00 32.40 325 PRO A C 1
ATOM 568 O O . PRO A 1 73 ? 29.679 17.934 92.452 1.00 32.68 325 PRO A O 1
ATOM 572 N N . GLY A 1 74 ? 28.860 15.842 92.556 1.00 34.17 326 GLY A N 1
ATOM 573 C CA . GLY A 1 74 ? 29.505 15.458 91.316 1.00 32.69 326 GLY A CA 1
ATOM 574 C C . GLY A 1 74 ? 28.626 15.574 90.090 1.00 32.61 326 GLY A C 1
ATOM 575 O O . GLY A 1 74 ? 29.057 15.241 88.987 1.00 30.07 326 GLY A O 1
ATOM 576 N N . CYS A 1 75 ? 27.392 16.033 90.271 1.00 27.22 327 CYS A N 1
ATOM 577 C CA . CYS A 1 75 ? 26.481 16.176 89.139 1.00 29.61 327 CYS A CA 1
ATOM 578 C C . CYS A 1 75 ? 27.025 17.194 88.132 1.00 30.04 327 CYS A C 1
ATOM 579 O O . CYS A 1 75 ? 27.412 18.297 88.508 1.00 29.04 327 CYS A O 1
ATOM 582 N N . LYS A 1 76 ? 27.054 16.824 86.855 1.00 37.55 328 LYS A N 1
ATOM 583 C CA . LYS A 1 76 ? 27.571 17.727 85.831 1.00 40.79 328 LYS A CA 1
ATOM 584 C C . LYS A 1 76 ? 26.579 18.854 85.531 1.00 39.50 328 LYS A C 1
ATOM 585 O O . LYS A 1 76 ? 26.979 19.994 85.297 1.00 37.78 328 LYS A O 1
ATOM 591 N N . TYR A 1 77 ? 25.289 18.540 85.542 1.00 35.18 329 TYR A N 1
ATOM 592 C CA . TYR A 1 77 ? 24.291 19.569 85.311 1.00 35.40 329 TYR A CA 1
ATOM 593 C C . TYR A 1 77 ? 24.477 20.613 86.414 1.00 35.93 329 TYR A C 1
ATOM 594 O O . TYR A 1 77 ? 24.474 21.816 86.154 1.00 36.35 329 TYR A O 1
ATOM 603 N N . LEU A 1 78 ? 24.651 20.140 87.644 1.00 38.32 330 LEU A N 1
ATOM 604 C CA . LEU A 1 78 ? 24.868 21.019 88.794 1.00 38.43 330 LEU A CA 1
ATOM 605 C C . LEU A 1 78 ? 26.077 21.937 88.556 1.00 38.44 330 LEU A C 1
ATOM 606 O O . LEU A 1 78 ? 26.004 23.148 88.757 1.00 38.01 330 LEU A O 1
ATOM 611 N N . LEU A 1 79 ? 27.187 21.347 88.127 1.00 34.78 331 LEU A N 1
ATOM 612 C CA . LEU A 1 79 ? 28.406 22.101 87.856 1.00 36.05 331 LEU A CA 1
ATOM 613 C C . LEU A 1 79 ? 28.188 23.119 86.729 1.00 37.28 331 LEU A C 1
ATOM 614 O O . LEU A 1 79 ? 28.615 24.268 86.821 1.00 36.81 331 LEU A O 1
ATOM 619 N N . GLU A 1 80 ? 27.518 22.674 85.674 1.00 39.09 332 GLU A N 1
ATOM 620 C CA . GLU A 1 80 ? 27.216 23.487 84.504 1.00 43.12 332 GLU A CA 1
ATOM 621 C C . GLU A 1 80 ? 26.427 24.733 84.900 1.00 40.83 332 GLU A C 1
ATOM 622 O O . GLU A 1 80 ? 26.770 25.852 84.518 1.00 38.60 332 GLU A O 1
ATOM 628 N N . GLN A 1 81 ? 25.375 24.521 85.683 1.00 42.34 333 GLN A N 1
ATOM 629 C CA . GLN A 1 81 ? 24.492 25.586 86.133 1.00 40.91 333 GLN A CA 1
ATOM 630 C C . GLN A 1 81 ? 24.978 26.454 87.284 1.00 40.85 333 GLN A C 1
ATOM 631 O O . GLN A 1 81 ? 24.703 27.654 87.307 1.00 41.83 333 GLN A O 1
ATOM 637 N N . LYS A 1 82 ? 25.692 25.869 88.241 1.00 35.38 334 LYS A N 1
ATOM 638 C CA . LYS A 1 82 ? 26.133 26.642 89.398 1.00 32.34 334 LYS A CA 1
ATOM 639 C C . LYS A 1 82 ? 27.627 26.886 89.544 1.00 32.50 334 LYS A C 1
ATOM 640 O O . LYS A 1 82 ? 28.027 27.779 90.286 1.00 31.74 334 LYS A O 1
ATOM 646 N N . GLY A 1 83 ? 28.457 26.107 88.855 1.00 36.40 335 GLY A N 1
ATOM 647 C CA . GLY A 1 83 ? 29.896 26.296 88.980 1.00 39.15 335 GLY A CA 1
ATOM 648 C C . GLY A 1 83 ? 30.491 25.605 90.203 1.00 40.52 335 GLY A C 1
ATOM 649 O O . GLY A 1 83 ? 29.815 25.408 91.214 1.00 40.11 335 GLY A O 1
ATOM 650 N N . GLN A 1 84 ? 31.766 25.242 90.111 1.00 42.53 336 GLN A N 1
ATOM 651 C CA . GLN A 1 84 ? 32.469 24.555 91.194 1.00 44.89 336 GLN A CA 1
ATOM 652 C C . GLN A 1 84 ? 32.520 25.331 92.514 1.00 45.93 336 GLN A C 1
ATOM 653 O O . GLN A 1 84 ? 32.405 24.743 93.589 1.00 46.19 336 GLN A O 1
ATOM 659 N N . GLU A 1 85 ? 32.703 26.644 92.435 1.00 47.56 337 GLU A N 1
ATOM 660 C CA . GLU A 1 85 ? 32.774 27.478 93.632 1.00 49.17 337 GLU A CA 1
ATOM 661 C C . GLU A 1 85 ? 31.522 27.283 94.472 1.00 46.87 337 GLU A C 1
ATOM 662 O O . GLU A 1 85 ? 31.587 27.192 95.698 1.00 46.75 337 GLU A O 1
ATOM 668 N N . TYR A 1 86 ? 30.380 27.227 93.797 1.00 47.04 338 TYR A N 1
ATOM 669 C CA . TYR A 1 86 ? 29.100 27.054 94.464 1.00 44.77 338 TYR A CA 1
ATOM 670 C C . TYR A 1 86 ? 29.024 25.723 95.211 1.00 43.16 338 TYR A C 1
ATOM 671 O O . TYR A 1 86 ? 28.681 25.693 96.393 1.00 44.14 338 TYR A O 1
ATOM 680 N N . ILE A 1 87 ? 29.340 24.630 94.520 1.00 36.86 339 ILE A N 1
ATOM 681 C CA . ILE A 1 87 ? 29.288 23.297 95.124 1.00 35.86 339 ILE A CA 1
ATOM 682 C C . ILE A 1 87 ? 30.148 23.207 96.383 1.00 34.82 339 ILE A C 1
ATOM 683 O O . ILE A 1 87 ? 29.652 22.846 97.454 1.00 32.35 339 ILE A O 1
ATOM 688 N N . ASN A 1 88 ? 31.433 23.530 96.241 1.00 36.95 340 ASN A N 1
ATOM 689 C CA . ASN A 1 88 ? 32.380 23.481 97.354 1.00 38.62 340 ASN A CA 1
ATOM 690 C C . ASN A 1 88 ? 31.907 24.296 98.535 1.00 38.62 340 ASN A C 1
ATOM 691 O O . ASN A 1 88 ? 31.977 23.856 99.686 1.00 40.38 340 ASN A O 1
ATOM 696 N N . ASN A 1 89 ? 31.422 25.494 98.250 1.00 38.12 341 ASN A N 1
ATOM 697 C CA . ASN A 1 89 ? 30.954 26.358 99.309 1.00 38.90 341 ASN A CA 1
ATOM 698 C C . ASN A 1 89 ? 29.766 25.727 100.035 1.00 38.38 341 ASN A C 1
ATOM 699 O O . ASN A 1 89 ? 29.630 25.867 101.251 1.00 38.38 341 ASN A O 1
ATOM 704 N N . ILE A 1 90 ? 28.908 25.027 99.298 1.00 39.38 342 ILE A N 1
ATOM 705 C CA . ILE A 1 90 ? 27.764 24.376 99.922 1.00 39.32 342 ILE A CA 1
ATOM 706 C C . ILE A 1 90 ? 28.306 23.365 100.932 1.00 40.78 342 ILE A C 1
ATOM 707 O O . ILE A 1 90 ? 27.869 23.322 102.085 1.00 39.46 342 ILE A O 1
ATOM 712 N N . HIS A 1 91 ? 29.276 22.568 100.490 1.00 37.80 343 HIS A N 1
ATOM 713 C CA . HIS A 1 91 ? 29.888 21.558 101.343 1.00 39.68 343 HIS A CA 1
ATOM 714 C C . HIS A 1 91 ? 30.780 22.105 102.449 1.00 41.60 343 HIS A C 1
ATOM 715 O O . HIS A 1 91 ? 30.978 21.448 103.467 1.00 38.59 343 HIS A O 1
ATOM 722 N N . LEU A 1 92 ? 31.312 23.307 102.259 1.00 51.37 344 LEU A N 1
ATOM 723 C CA . LEU A 1 92 ? 32.180 23.896 103.265 1.00 54.28 344 LEU A CA 1
ATOM 724 C C . LEU A 1 92 ? 31.442 24.783 104.264 1.00 56.93 344 LEU A C 1
ATOM 725 O O . LEU A 1 92 ? 32.075 25.478 105.053 1.00 58.38 344 LEU A O 1
ATOM 730 N N . THR A 1 93 ? 30.112 24.760 104.247 1.00 71.83 345 THR A N 1
ATOM 731 C CA . THR A 1 93 ? 29.351 25.584 105.182 1.00 76.18 345 THR A CA 1
ATOM 732 C C . THR A 1 93 ? 28.071 24.947 105.727 1.00 78.39 345 THR A C 1
ATOM 733 O O . THR A 1 93 ? 2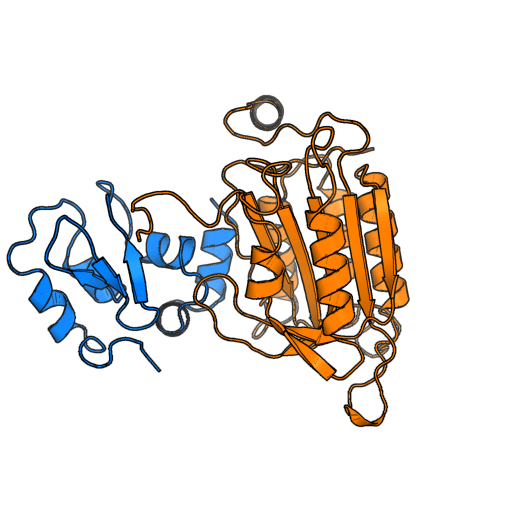7.053 25.620 105.866 1.00 79.69 345 THR A O 1
ATOM 737 N N . HIS A 1 94 ? 28.130 23.658 106.051 1.00 95.63 346 HIS A N 1
ATOM 738 C CA . HIS A 1 94 ? 26.976 22.950 106.600 1.00 96.47 346 HIS A CA 1
ATOM 739 C C . HIS A 1 94 ? 26.688 23.396 108.031 1.00 98.04 346 HIS A C 1
ATOM 740 O O . HIS A 1 94 ? 25.532 23.455 108.454 1.00 99.72 346 HIS A O 1
ATOM 747 N N . GLY B 2 1 ? 32.624 28.913 126.579 1.00 127.32 140 GLY B N 1
ATOM 748 C CA . GLY B 2 1 ? 32.081 29.922 125.687 1.00 127.09 140 GLY B CA 1
ATOM 749 C C . GLY B 2 1 ? 31.299 29.323 124.532 1.00 126.80 140 GLY B C 1
ATOM 750 O O . GLY B 2 1 ? 30.865 28.171 124.597 1.00 127.16 140 GLY B O 1
ATOM 751 N N . ALA B 2 2 ? 31.118 30.107 123.472 1.00 122.00 141 ALA B N 1
ATOM 752 C CA . ALA B 2 2 ? 30.383 29.656 122.293 1.00 121.09 141 ALA B CA 1
ATOM 753 C C . ALA B 2 2 ? 31.151 28.565 121.554 1.00 120.71 141 ALA B C 1
ATOM 754 O O . ALA B 2 2 ? 30.555 27.650 120.984 1.00 120.00 141 ALA B O 1
ATOM 756 N N . LEU B 2 3 ? 32.477 28.671 121.572 1.00 127.35 142 LEU B N 1
ATOM 757 C CA . LEU B 2 3 ? 33.342 27.701 120.909 1.00 126.93 142 LEU B CA 1
ATOM 758 C C . LEU B 2 3 ? 33.610 26.469 121.774 1.00 127.03 142 LEU B C 1
ATOM 759 O O . LEU B 2 3 ? 33.935 25.401 121.255 1.00 127.07 142 LEU B O 1
ATOM 764 N N . GLU B 2 4 ? 33.466 26.621 123.089 1.00 126.19 143 GLU B N 1
ATOM 765 C CA . GLU B 2 4 ? 33.691 25.523 124.029 1.00 125.60 143 GLU B CA 1
ATOM 766 C C . GLU B 2 4 ? 32.514 24.552 124.103 1.00 124.28 143 GLU B C 1
ATOM 767 O O . GLU B 2 4 ? 32.707 23.341 124.213 1.00 124.10 143 GLU B O 1
ATOM 773 N N . SER B 2 5 ? 31.298 25.089 124.052 1.00 123.67 144 SER B N 1
ATOM 774 C CA . SER B 2 5 ? 30.096 24.265 124.126 1.00 121.31 144 SER B CA 1
ATOM 775 C C . SER B 2 5 ? 29.770 23.603 122.788 1.00 119.55 144 SER B C 1
ATOM 776 O O . SER B 2 5 ? 28.930 22.703 122.722 1.00 119.44 144 SER B O 1
ATOM 779 N N . LEU B 2 6 ? 30.435 24.054 121.726 1.00 111.57 145 LEU B N 1
ATOM 780 C CA . LEU B 2 6 ? 30.223 23.497 120.392 1.00 108.21 145 LEU B CA 1
ATOM 781 C C . LEU B 2 6 ? 31.165 22.307 120.218 1.00 106.25 145 LEU B C 1
ATOM 782 O O . LEU B 2 6 ? 30.802 21.294 119.620 1.00 105.88 145 LEU B O 1
ATOM 787 N N . ARG B 2 7 ? 32.376 22.445 120.754 1.00 100.89 146 ARG B N 1
ATOM 788 C CA . ARG B 2 7 ? 33.392 21.399 120.684 1.00 98.77 146 ARG B CA 1
ATOM 789 C C . ARG B 2 7 ? 32.986 20.181 121.502 1.00 97.33 146 ARG B C 1
ATOM 790 O O . ARG B 2 7 ? 33.291 19.047 121.136 1.00 96.80 146 ARG B O 1
ATOM 798 N N . GLY B 2 8 ? 32.303 20.422 122.614 1.00 102.69 147 GLY B N 1
ATOM 799 C CA . GLY B 2 8 ? 31.880 19.331 123.470 1.00 100.67 147 GLY B CA 1
ATOM 800 C C . GLY B 2 8 ? 30.529 18.744 123.114 1.00 98.88 147 GLY B C 1
ATOM 801 O O . GLY B 2 8 ? 30.310 17.545 123.294 1.00 99.78 147 GLY B O 1
ATOM 802 N N . ASN B 2 9 ? 29.626 19.581 122.610 1.00 86.38 148 ASN B N 1
ATOM 803 C CA . ASN B 2 9 ? 28.282 19.140 122.239 1.00 83.82 148 ASN B CA 1
ATOM 804 C C . ASN B 2 9 ? 28.328 17.850 121.416 1.00 82.20 148 ASN B C 1
ATOM 805 O O . ASN B 2 9 ? 28.569 17.879 120.209 1.00 81.17 148 ASN B O 1
ATOM 810 N N . ALA B 2 10 ? 28.089 16.722 122.082 1.00 87.32 149 ALA B N 1
ATOM 811 C CA . ALA B 2 10 ? 28.110 15.413 121.435 1.00 85.17 149 ALA B CA 1
ATOM 812 C C . ALA B 2 10 ? 27.083 15.305 120.314 1.00 83.25 149 ALA B C 1
ATOM 813 O O . ALA B 2 10 ? 27.089 14.348 119.542 1.00 83.23 149 ALA B O 1
ATOM 815 N N . ASP B 2 11 ? 26.194 16.285 120.231 1.00 78.05 150 ASP B N 1
ATOM 816 C CA . ASP B 2 11 ? 25.181 16.280 119.190 1.00 75.37 150 ASP B CA 1
ATOM 817 C C . ASP B 2 11 ? 25.668 17.077 117.986 1.00 71.34 150 ASP B C 1
ATOM 818 O O . ASP B 2 11 ? 25.247 16.828 116.855 1.00 71.34 150 ASP B O 1
ATOM 823 N N . LEU B 2 12 ? 26.574 18.020 118.233 1.00 62.26 151 LEU B N 1
ATOM 824 C CA . LEU B 2 12 ? 27.092 18.870 117.167 1.00 58.36 151 LEU B CA 1
ATOM 825 C C . LEU B 2 12 ? 28.507 18.545 116.696 1.00 54.69 151 LEU B C 1
ATOM 826 O O . LEU B 2 12 ? 28.862 18.845 115.557 1.00 53.83 151 LEU B O 1
ATOM 831 N N . ALA B 2 13 ? 29.310 17.936 117.561 1.00 53.69 152 ALA B N 1
ATOM 832 C CA . ALA B 2 13 ? 30.685 17.603 117.209 1.00 50.08 152 ALA B CA 1
ATOM 833 C C . ALA B 2 13 ? 31.039 16.158 117.532 1.00 48.47 152 ALA B C 1
ATOM 834 O O . ALA B 2 13 ? 30.590 15.613 118.539 1.00 48.67 152 ALA B O 1
ATOM 836 N N . TYR B 2 14 ? 31.836 15.538 116.667 1.00 40.16 153 TYR B N 1
ATOM 837 C CA . TYR B 2 14 ? 32.265 14.168 116.899 1.00 39.26 153 TYR B CA 1
ATOM 838 C C . TYR B 2 14 ? 33.153 14.217 118.133 1.00 40.09 153 TYR B C 1
ATOM 839 O O . TYR B 2 14 ? 33.896 15.178 118.327 1.00 39.19 153 TYR B O 1
ATOM 848 N N . ILE B 2 15 ? 33.083 13.193 118.971 1.00 46.72 154 ILE B N 1
ATOM 849 C CA . ILE B 2 15 ? 33.919 13.175 120.155 1.00 49.35 154 ILE B CA 1
ATOM 850 C C . ILE B 2 15 ? 35.245 12.514 119.821 1.00 50.34 154 ILE B C 1
ATOM 851 O O . ILE B 2 15 ? 35.291 11.335 119.474 1.00 48.58 154 ILE B O 1
ATOM 856 N N . LEU B 2 16 ? 36.316 13.295 119.896 1.00 67.46 155 LEU B N 1
ATOM 857 C CA . LEU B 2 16 ? 37.661 12.801 119.639 1.00 68.65 155 LEU B CA 1
ATOM 858 C C . LEU B 2 16 ? 38.430 12.936 120.947 1.00 70.78 155 LEU B C 1
ATOM 859 O O . LEU B 2 16 ? 39.170 13.896 121.147 1.00 72.98 155 LEU B O 1
ATOM 864 N N . SER B 2 17 ? 38.239 11.964 121.835 1.00 62.47 156 SER B N 1
ATOM 865 C CA . SER B 2 17 ? 38.882 11.974 123.143 1.00 62.49 156 SER B CA 1
ATOM 866 C C . SER B 2 17 ? 39.919 10.873 123.3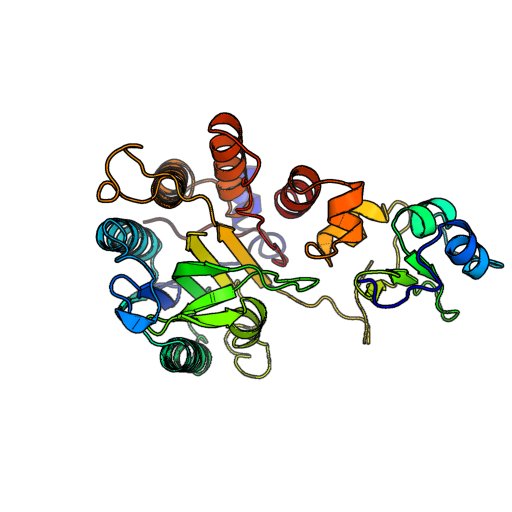29 1.00 62.37 156 SER B C 1
ATOM 867 O O . SER B 2 17 ? 40.796 10.984 124.181 1.00 64.89 156 SER B O 1
ATOM 870 N N . MET B 2 18 ? 39.819 9.814 122.538 1.00 46.92 157 MET B N 1
ATOM 871 C CA . MET B 2 18 ? 40.748 8.697 122.650 1.00 47.35 157 MET B CA 1
ATOM 872 C C . MET B 2 18 ? 42.192 9.020 122.266 1.00 47.67 157 MET B C 1
ATOM 873 O O . MET B 2 18 ? 42.462 9.908 121.449 1.00 47.12 157 MET B O 1
ATOM 878 N N . GLU B 2 19 ? 43.115 8.274 122.865 1.00 54.22 158 GLU B N 1
ATOM 879 C CA . GLU B 2 19 ? 44.541 8.445 122.622 1.00 55.50 158 GLU B CA 1
ATOM 880 C C . GLU B 2 19 ? 45.169 7.067 122.417 1.00 51.69 158 GLU B C 1
ATOM 881 O O . GLU B 2 19 ? 45.255 6.281 123.358 1.00 52.28 158 GLU B O 1
ATOM 887 N N . PRO B 2 20 ? 45.618 6.752 121.189 1.00 48.80 159 PRO B N 1
ATOM 888 C CA . PRO B 2 20 ? 45.605 7.549 119.958 1.00 45.33 159 PRO B CA 1
ATOM 889 C C . PRO B 2 20 ? 44.209 7.816 119.389 1.00 41.56 159 PRO B C 1
ATOM 890 O O . PRO B 2 20 ? 43.246 7.141 119.739 1.00 41.46 159 PRO B O 1
ATOM 894 N N . CYS B 2 21 ? 44.116 8.806 118.504 1.00 39.29 160 CYS B N 1
ATOM 895 C CA . CYS B 2 21 ? 42.847 9.194 117.885 1.00 34.91 160 CYS B CA 1
ATOM 896 C C . CYS B 2 21 ? 42.367 8.184 116.849 1.00 30.97 160 CYS B C 1
ATOM 897 O O . CYS B 2 21 ? 41.175 7.915 116.741 1.00 27.77 160 CYS B O 1
ATOM 900 N N . GLY B 2 22 ? 43.299 7.635 116.082 1.00 30.23 161 GLY B N 1
ATOM 901 C CA . GLY B 2 22 ? 42.931 6.659 115.079 1.00 30.52 161 GLY B CA 1
ATOM 902 C C . GLY B 2 22 ? 44.101 6.386 114.167 1.00 29.72 161 GLY B C 1
ATOM 903 O O . GLY B 2 22 ? 45.210 6.850 114.426 1.00 32.47 161 GLY B O 1
ATOM 904 N N . HIS B 2 23 ? 43.859 5.617 113.112 1.00 29.16 162 HIS B N 1
ATOM 905 C CA . HIS B 2 23 ? 44.897 5.306 112.141 1.00 30.34 162 HIS B CA 1
ATOM 906 C C . HIS B 2 23 ? 44.940 6.398 111.087 1.00 29.50 162 HIS B C 1
ATOM 907 O O . HIS B 2 23 ? 43.954 7.086 110.840 1.00 30.76 162 HIS B O 1
ATOM 914 N N . CYS B 2 24 ? 46.102 6.552 110.476 1.00 28.59 163 CYS B N 1
ATOM 915 C CA . CYS B 2 24 ? 46.284 7.512 109.411 1.00 27.68 163 CYS B CA 1
ATOM 916 C C . CYS B 2 24 ? 47.160 6.807 108.411 1.00 26.86 163 CYS B C 1
ATOM 917 O O . CYS B 2 24 ? 48.316 6.497 108.696 1.00 28.25 163 CYS B O 1
ATOM 920 N N . LEU B 2 25 ? 46.606 6.522 107.245 1.00 31.72 164 LEU B N 1
ATOM 921 C CA . LEU B 2 25 ? 47.383 5.858 106.225 1.00 30.79 164 LEU B CA 1
ATOM 922 C C . LEU B 2 25 ? 47.752 6.885 105.171 1.00 32.46 164 LEU B C 1
ATOM 923 O O . LEU B 2 25 ? 46.902 7.653 104.719 1.00 32.33 164 LEU B O 1
ATOM 928 N N . ILE B 2 26 ? 49.029 6.914 104.802 1.00 32.72 165 ILE B N 1
ATOM 929 C CA . ILE B 2 26 ? 49.492 7.827 103.778 1.00 29.77 165 ILE B CA 1
ATOM 930 C C . ILE B 2 26 ? 50.110 7.029 102.652 1.00 31.00 165 ILE B C 1
ATOM 931 O O . ILE B 2 26 ? 51.132 6.376 102.837 1.00 30.74 165 ILE B O 1
ATOM 936 N N . ILE B 2 27 ? 49.466 7.066 101.491 1.00 29.87 166 ILE B N 1
ATOM 937 C CA . ILE B 2 27 ? 49.973 6.384 100.318 1.00 29.84 166 ILE B CA 1
ATOM 938 C C . ILE B 2 27 ? 50.794 7.481 99.632 1.00 30.20 166 ILE B C 1
ATOM 939 O O . ILE B 2 27 ? 50.260 8.528 99.261 1.00 29.05 166 ILE B O 1
ATOM 944 N N . ASN B 2 28 ? 52.091 7.252 99.480 1.00 31.34 167 ASN B N 1
ATOM 945 C CA . ASN B 2 28 ? 52.952 8.244 98.860 1.00 30.87 167 ASN B CA 1
ATOM 946 C C . ASN B 2 28 ? 53.574 7.694 97.584 1.00 31.58 167 ASN B C 1
ATOM 947 O O . ASN B 2 28 ? 54.563 6.965 97.637 1.00 31.35 167 ASN B O 1
ATOM 952 N N . ASN B 2 29 ? 52.988 8.035 96.440 1.00 29.27 168 ASN B N 1
ATOM 953 C CA . ASN B 2 29 ? 53.513 7.568 95.162 1.00 30.70 168 ASN B CA 1
ATOM 954 C C . ASN B 2 29 ? 54.437 8.615 94.550 1.00 31.65 168 ASN B C 1
ATOM 955 O O . ASN B 2 29 ? 54.006 9.707 94.170 1.00 32.23 168 ASN B O 1
ATOM 960 N N . VAL B 2 30 ? 55.712 8.263 94.455 1.00 34.62 169 VAL B N 1
ATOM 961 C CA . VAL B 2 30 ? 56.726 9.152 93.923 1.00 34.40 169 VAL B CA 1
ATOM 962 C C . VAL B 2 30 ? 57.268 8.677 92.577 1.00 35.17 169 VAL B C 1
ATOM 963 O O . VAL B 2 30 ? 57.311 9.435 91.605 1.00 35.41 169 VAL B O 1
ATOM 967 N N . ASN B 2 31 ? 57.675 7.416 92.532 1.00 34.12 170 ASN B N 1
ATOM 968 C CA . ASN B 2 31 ? 58.242 6.827 91.326 1.00 35.60 170 ASN B CA 1
ATOM 969 C C . ASN B 2 31 ? 57.220 5.988 90.561 1.00 36.06 170 ASN B C 1
ATOM 970 O O . ASN B 2 31 ? 56.593 5.083 91.115 1.00 37.27 170 ASN B O 1
ATOM 975 N N . PHE B 2 32 ? 57.061 6.292 89.281 1.00 29.57 171 PHE B N 1
ATOM 976 C CA . PHE B 2 32 ? 56.121 5.572 88.440 1.00 30.89 171 PHE B CA 1
ATOM 977 C C . PHE B 2 32 ? 56.905 4.839 87.374 1.00 33.63 171 PHE B C 1
ATOM 978 O O . PHE B 2 32 ? 58.019 5.237 87.042 1.00 34.12 171 PHE B O 1
ATOM 986 N N . CYS B 2 33 ? 56.344 3.757 86.847 1.00 38.77 172 CYS B N 1
ATOM 987 C CA . CYS B 2 33 ? 57.037 3.009 85.814 1.00 43.39 172 CYS B CA 1
ATOM 988 C C . CYS B 2 33 ? 57.251 3.895 84.597 1.00 42.73 172 CYS B C 1
ATOM 989 O O . CYS B 2 33 ? 56.400 4.719 84.250 1.00 42.68 172 CYS B O 1
ATOM 992 N N . ARG B 2 34 ? 58.400 3.720 83.960 1.00 45.26 173 ARG B N 1
ATOM 993 C CA . ARG B 2 34 ? 58.764 4.490 82.779 1.00 46.11 173 ARG B CA 1
ATOM 994 C C . ARG B 2 34 ? 57.656 4.410 81.736 1.00 43.79 173 ARG B C 1
ATOM 995 O O . ARG B 2 34 ? 57.282 5.409 81.123 1.00 43.28 173 ARG B O 1
ATOM 1003 N N . GLU B 2 35 ? 57.127 3.207 81.561 1.00 42.64 174 GLU B N 1
ATOM 1004 C CA . GLU B 2 35 ? 56.074 2.921 80.595 1.00 41.87 174 GLU B CA 1
ATOM 1005 C C . GLU B 2 35 ? 54.797 3.765 80.731 1.00 41.07 174 GLU B C 1
ATOM 1006 O O . GLU B 2 35 ? 54.168 4.107 79.728 1.00 41.32 174 GLU B O 1
ATOM 1012 N N . SER B 2 36 ? 54.407 4.092 81.961 1.00 37.80 175 SER B N 1
ATOM 1013 C CA . SER B 2 36 ? 53.199 4.889 82.185 1.00 37.69 175 SER B CA 1
ATOM 1014 C C . SER B 2 36 ? 53.330 6.296 81.618 1.00 37.95 175 SER B C 1
ATOM 1015 O O . SER B 2 36 ? 52.341 6.900 81.204 1.00 38.09 175 SER B O 1
ATOM 1018 N N . GLY B 2 37 ? 54.552 6.815 81.605 1.00 42.84 176 GLY B N 1
ATOM 1019 C CA . GLY B 2 37 ? 54.778 8.153 81.098 1.00 43.37 176 GLY B CA 1
ATOM 1020 C C . GLY B 2 37 ? 54.553 9.207 82.170 1.00 44.24 176 GLY B C 1
ATOM 1021 O O . GLY B 2 37 ? 54.632 10.407 81.896 1.00 45.36 176 GLY B O 1
ATOM 1022 N N . LEU B 2 38 ? 54.268 8.764 83.393 1.00 35.92 177 LEU B N 1
ATOM 1023 C CA . LEU B 2 38 ? 54.035 9.681 84.501 1.00 34.66 177 LEU B CA 1
ATOM 1024 C C . LEU B 2 38 ? 55.364 10.133 85.114 1.00 35.70 177 LEU B C 1
ATOM 1025 O O . LEU B 2 38 ? 56.255 9.328 85.374 1.00 36.64 177 LEU B O 1
ATOM 1030 N N . ARG B 2 39 ? 55.496 11.429 85.342 1.00 38.20 178 ARG B N 1
ATOM 1031 C CA . ARG B 2 39 ? 56.728 11.961 85.892 1.00 41.19 178 ARG B CA 1
ATOM 1032 C C . ARG B 2 39 ? 56.926 11.661 87.370 1.00 37.65 178 ARG B C 1
ATOM 1033 O O . ARG B 2 39 ? 55.970 11.579 88.136 1.00 35.96 178 ARG B O 1
ATOM 1041 N N . THR B 2 40 ? 58.183 11.480 87.753 1.00 37.30 179 THR B N 1
ATOM 1042 C CA . THR B 2 40 ? 58.532 11.217 89.137 1.00 37.22 179 THR B CA 1
ATOM 1043 C C . THR B 2 40 ? 57.994 12.399 89.921 1.00 36.39 179 THR B C 1
ATOM 1044 O O . THR B 2 40 ? 58.205 13.545 89.536 1.00 37.59 179 THR B O 1
ATOM 1048 N N . ARG B 2 41 ? 57.294 12.134 91.011 1.00 37.13 180 ARG B N 1
ATOM 1049 C CA . ARG B 2 41 ? 56.752 13.229 91.791 1.00 38.14 180 ARG B CA 1
ATOM 1050 C C . ARG B 2 41 ? 57.728 13.632 92.877 1.00 40.47 180 ARG B C 1
ATOM 1051 O O . ARG B 2 41 ? 57.600 13.233 94.036 1.00 40.26 180 ARG B O 1
ATOM 1059 N N . THR B 2 42 ? 58.729 14.410 92.482 1.00 52.12 181 THR B N 1
ATOM 1060 C CA . THR B 2 42 ? 59.718 14.888 93.430 1.00 56.54 181 THR B CA 1
ATOM 1061 C C . THR B 2 42 ? 58.986 15.914 94.281 1.00 55.77 181 T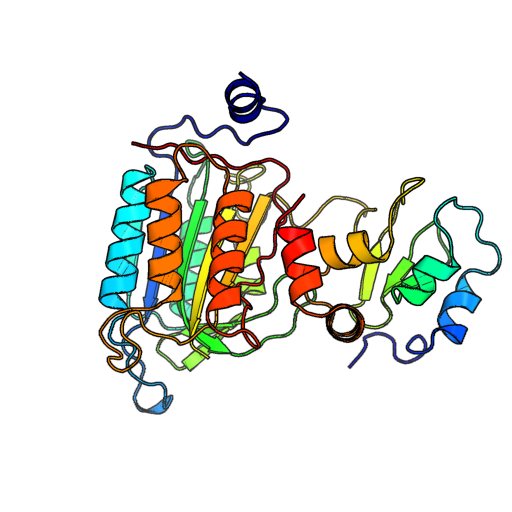HR B C 1
ATOM 1062 O O . THR B 2 42 ? 58.022 16.534 93.826 1.00 58.22 181 THR B O 1
ATOM 1066 N N . GLY B 2 43 ? 59.427 16.094 95.515 1.00 49.02 182 GLY B N 1
ATOM 1067 C CA . GLY B 2 43 ? 58.748 17.043 96.374 1.00 47.83 182 GLY B CA 1
ATOM 1068 C C . GLY B 2 43 ? 57.607 16.367 97.109 1.00 44.81 182 GLY B C 1
ATOM 1069 O O . GLY B 2 43 ? 57.093 16.891 98.096 1.00 45.30 182 GLY B O 1
ATOM 1070 N N . SER B 2 44 ? 57.203 15.197 96.626 1.00 38.97 183 SER B N 1
ATOM 1071 C CA . SER B 2 44 ? 56.129 14.459 97.269 1.00 36.65 183 SER B CA 1
ATOM 1072 C C . SER B 2 44 ? 56.635 13.943 98.611 1.00 34.15 183 SER B C 1
ATOM 1073 O O . SER B 2 44 ? 55.889 13.908 99.584 1.00 35.18 183 SER B O 1
ATOM 1076 N N . ASN B 2 45 ? 57.904 13.552 98.669 1.00 35.78 184 ASN B N 1
ATOM 1077 C CA . ASN B 2 45 ? 58.475 13.072 99.928 1.00 37.48 184 ASN B CA 1
ATOM 1078 C C . ASN B 2 45 ? 58.392 14.124 101.026 1.00 37.44 184 ASN B C 1
ATOM 1079 O O . ASN B 2 45 ? 58.201 13.783 102.197 1.00 38.94 184 ASN B O 1
ATOM 1084 N N . ILE B 2 46 ? 58.522 15.400 100.665 1.00 39.79 185 ILE B N 1
ATOM 1085 C CA . ILE B 2 46 ? 58.426 16.440 101.682 1.00 41.47 185 ILE B CA 1
ATOM 1086 C C . ILE B 2 46 ? 56.950 16.691 102.006 1.00 41.27 185 ILE B C 1
ATOM 1087 O O . ILE B 2 46 ? 56.606 17.037 103.142 1.00 41.67 185 ILE B O 1
ATOM 1092 N N . ASP B 2 47 ? 56.075 16.514 101.017 1.00 37.92 186 ASP B N 1
ATOM 1093 C CA . ASP B 2 47 ? 54.641 16.682 101.253 1.00 37.43 186 ASP B CA 1
ATOM 1094 C C . ASP B 2 47 ? 54.232 15.611 102.261 1.00 35.77 186 ASP B C 1
ATOM 1095 O O . ASP B 2 47 ? 53.534 15.878 103.243 1.00 33.28 186 ASP B O 1
ATOM 1100 N N . CYS B 2 48 ? 54.691 14.393 102.002 1.00 35.44 187 CYS B N 1
ATOM 1101 C CA . CYS B 2 48 ? 54.399 13.261 102.857 1.00 36.68 187 CYS B CA 1
ATOM 1102 C C . CYS B 2 48 ? 54.886 13.512 104.282 1.00 37.07 187 CYS B C 1
ATOM 1103 O O . CYS B 2 48 ? 54.141 13.309 105.243 1.00 36.62 187 CYS B O 1
ATOM 1106 N N . GLU B 2 49 ? 56.131 13.962 104.416 1.00 39.22 188 GLU B N 1
ATOM 1107 C CA . GLU B 2 49 ? 56.691 14.233 105.733 1.00 38.49 188 GLU B CA 1
ATOM 1108 C C . GLU B 2 49 ? 55.903 15.306 106.470 1.00 37.20 188 GLU B C 1
ATOM 1109 O O . GLU B 2 49 ? 55.731 15.231 107.684 1.00 39.29 188 GLU B O 1
ATOM 1115 N N . LYS B 2 50 ? 55.424 16.311 105.749 1.00 32.61 189 LYS B N 1
ATOM 1116 C CA . LYS B 2 50 ? 54.642 17.359 106.392 1.00 32.32 189 LYS B CA 1
ATOM 1117 C C . LYS B 2 50 ? 53.332 16.778 106.933 1.00 32.77 189 LYS B C 1
ATOM 1118 O O . LYS B 2 50 ? 52.936 17.053 108.065 1.00 32.98 189 LYS B O 1
ATOM 1124 N N . LEU B 2 51 ? 52.657 15.970 106.119 1.00 31.42 190 LEU B N 1
ATOM 1125 C CA . LEU B 2 51 ? 51.393 15.384 106.546 1.00 30.65 190 LEU B CA 1
ATOM 1126 C C . LEU B 2 51 ? 51.605 14.321 107.622 1.00 31.43 190 LEU B C 1
ATOM 1127 O O . LEU B 2 51 ? 50.820 14.223 108.563 1.00 29.18 190 LEU B O 1
ATOM 1132 N N . ARG B 2 52 ? 52.678 13.546 107.494 1.00 34.17 191 ARG B N 1
ATOM 1133 C CA . ARG B 2 52 ? 52.992 12.525 108.484 1.00 37.98 191 ARG B CA 1
ATOM 1134 C C . ARG B 2 52 ? 53.173 13.206 109.839 1.00 40.40 191 ARG B C 1
ATOM 1135 O O . ARG B 2 52 ? 52.651 12.736 110.850 1.00 40.39 191 ARG B O 1
ATOM 1143 N N . ARG B 2 53 ? 53.911 14.318 109.855 1.00 46.55 192 ARG B N 1
ATOM 1144 C CA . ARG B 2 53 ? 54.149 15.065 111.092 1.00 48.00 192 ARG B CA 1
ATOM 1145 C C . ARG B 2 53 ? 52.867 15.702 111.588 1.00 45.72 192 ARG B C 1
ATOM 1146 O O . ARG B 2 53 ? 52.612 15.743 112.790 1.00 44.99 192 ARG B O 1
ATOM 1154 N N . ARG B 2 54 ? 52.065 16.204 110.655 1.00 41.60 193 ARG B N 1
ATOM 1155 C CA . ARG B 2 54 ? 50.804 16.845 111.003 1.00 39.17 193 ARG B CA 1
ATOM 1156 C C . ARG B 2 54 ? 49.858 15.915 111.744 1.00 38.08 193 ARG B C 1
ATOM 1157 O O . ARG B 2 54 ? 49.396 16.245 112.837 1.00 38.92 193 ARG B O 1
ATOM 1165 N N . PHE B 2 55 ? 49.566 14.757 111.153 1.00 33.28 194 PHE B N 1
ATOM 1166 C CA . PHE B 2 55 ? 48.636 13.827 111.781 1.00 34.52 194 PHE B CA 1
ATOM 1167 C C . PHE B 2 55 ? 49.199 13.138 113.014 1.00 34.49 194 PHE B C 1
ATOM 1168 O O . PHE B 2 55 ? 48.442 12.716 113.882 1.00 35.13 194 PHE B O 1
ATOM 1176 N N . SER B 2 56 ? 50.520 13.030 113.105 1.00 41.17 195 SER B N 1
ATOM 1177 C CA . SER B 2 56 ? 51.119 12.424 114.287 1.00 42.67 195 SER B CA 1
ATOM 1178 C C . SER B 2 56 ? 50.794 13.334 115.451 1.00 42.83 195 SER B C 1
ATOM 1179 O O . SER B 2 56 ? 50.355 12.878 116.504 1.00 44.05 195 SER B O 1
ATOM 1182 N N . SER B 2 57 ? 50.993 14.632 115.250 1.00 37.49 196 SER B N 1
ATOM 1183 C CA . SER B 2 57 ? 50.729 15.596 116.306 1.00 38.91 196 SER B CA 1
ATOM 1184 C C . SER B 2 57 ? 49.235 15.716 116.600 1.00 39.50 196 SER B C 1
ATOM 1185 O O . SER B 2 57 ? 48.837 16.281 117.620 1.00 39.52 196 SER B O 1
ATOM 1188 N N . LEU B 2 58 ? 48.407 15.192 115.702 1.00 42.84 197 LEU B N 1
ATOM 1189 C CA . LEU B 2 58 ? 46.965 15.227 115.902 1.00 41.95 197 LEU B CA 1
ATOM 1190 C C . LEU B 2 58 ? 46.549 13.899 116.536 1.00 41.06 197 LEU B C 1
ATOM 1191 O O . LEU B 2 58 ? 45.367 13.566 116.604 1.00 39.85 197 LEU B O 1
ATOM 1196 N N . HIS B 2 59 ? 47.555 13.146 116.980 1.00 41.32 198 HIS B N 1
ATOM 1197 C CA . HIS B 2 59 ? 47.378 11.867 117.665 1.00 40.80 198 HIS B CA 1
ATOM 1198 C C . HIS B 2 59 ? 46.972 10.639 116.852 1.00 40.47 198 HIS B C 1
ATOM 1199 O O . HIS B 2 59 ? 46.388 9.701 117.400 1.00 39.96 198 HIS B O 1
ATOM 1206 N N . PHE B 2 60 ? 47.290 10.624 115.561 1.00 38.25 199 PHE B N 1
ATOM 1207 C CA . PHE B 2 60 ? 46.953 9.473 114.734 1.00 37.20 199 PHE B CA 1
ATOM 1208 C C . PHE B 2 60 ? 48.171 8.569 114.605 1.00 37.01 199 PHE B C 1
ATOM 1209 O O . PHE B 2 60 ? 49.303 9.040 114.642 1.00 38.49 199 PHE B O 1
ATOM 1217 N N . MET B 2 61 ? 47.947 7.268 114.477 1.00 35.34 200 MET B N 1
ATOM 1218 C CA . MET B 2 61 ? 49.062 6.345 114.303 1.00 35.01 200 MET B CA 1
ATOM 1219 C C . MET B 2 61 ? 49.294 6.373 112.803 1.00 34.83 200 MET B C 1
ATOM 1220 O O . MET B 2 61 ? 48.563 5.751 112.028 1.00 36.86 200 MET B O 1
ATOM 1225 N N . VAL B 2 62 ? 50.306 7.120 112.393 1.00 36.25 201 VAL B N 1
ATOM 1226 C CA . VAL B 2 62 ? 50.584 7.270 110.984 1.00 35.34 201 VAL B CA 1
ATOM 1227 C C . VAL B 2 62 ? 51.468 6.208 110.388 1.00 36.77 201 VAL B C 1
ATOM 1228 O O . VAL B 2 62 ? 52.522 5.880 110.924 1.00 39.15 201 VAL B O 1
ATOM 1232 N N . GLU B 2 63 ? 51.018 5.666 109.267 1.00 32.82 202 GLU B N 1
ATOM 1233 C CA . GLU B 2 63 ? 51.790 4.681 108.554 1.00 33.65 202 GLU B CA 1
ATOM 1234 C C . GLU B 2 63 ? 51.955 5.175 107.123 1.00 32.62 202 GLU B C 1
ATOM 1235 O O . GLU B 2 63 ? 50.986 5.542 106.459 1.00 32.44 202 GLU B O 1
ATOM 1241 N N . VAL B 2 64 ? 53.194 5.205 106.658 1.00 33.99 203 VAL B N 1
ATOM 1242 C CA . VAL B 2 64 ? 53.465 5.641 105.307 1.00 33.72 203 VAL B CA 1
ATOM 1243 C C . VAL B 2 64 ? 53.765 4.430 104.450 1.00 34.05 203 VAL B C 1
ATOM 1244 O O . VAL B 2 64 ? 54.580 3.594 104.814 1.00 35.06 203 VAL B O 1
ATOM 1248 N N . LYS B 2 65 ? 53.085 4.329 103.318 1.00 36.75 204 LYS B N 1
ATOM 1249 C CA . LYS B 2 65 ? 53.323 3.236 102.391 1.00 37.27 204 LYS B CA 1
ATOM 1250 C C . LYS B 2 65 ? 53.601 3.917 101.072 1.00 37.10 204 LYS B C 1
ATOM 1251 O O . LYS B 2 65 ? 52.732 4.585 100.518 1.00 37.62 204 LYS B O 1
ATOM 1257 N N . GLY B 2 66 ? 54.819 3.767 100.573 1.00 32.54 205 GLY B N 1
ATOM 1258 C CA . GLY B 2 66 ? 55.156 4.423 99.332 1.00 31.76 205 GLY B CA 1
ATOM 1259 C C . GLY B 2 66 ? 55.168 3.541 98.111 1.00 32.06 205 GLY B C 1
ATOM 1260 O O . GLY B 2 66 ? 55.273 2.327 98.214 1.00 32.10 205 GLY B O 1
ATOM 1261 N N . ASP B 2 67 ? 55.052 4.181 96.953 1.00 36.96 206 ASP B N 1
ATOM 1262 C CA . ASP B 2 67 ? 55.073 3.522 95.655 1.00 37.87 206 ASP B CA 1
ATOM 1263 C C . ASP B 2 67 ? 54.192 2.294 95.519 1.00 36.59 206 ASP B C 1
ATOM 1264 O O . ASP B 2 67 ? 54.679 1.191 95.300 1.00 37.76 206 ASP B O 1
ATOM 1269 N N . LEU B 2 68 ? 52.886 2.497 95.633 1.00 32.65 207 LEU B N 1
ATOM 1270 C CA . LEU B 2 68 ? 51.939 1.402 95.508 1.00 30.92 207 LEU B CA 1
ATOM 1271 C C . LEU B 2 68 ? 51.263 1.360 94.147 1.00 32.16 207 LEU B C 1
ATOM 1272 O O . LEU B 2 68 ? 50.883 2.394 93.592 1.00 31.92 207 LEU B O 1
ATOM 1277 N N . THR B 2 69 ? 51.119 0.151 93.616 1.00 30.68 208 THR B N 1
ATOM 1278 C CA . THR B 2 69 ? 50.431 -0.049 92.351 1.00 28.78 208 THR B CA 1
ATOM 1279 C C . THR B 2 69 ? 48.958 0.164 92.700 1.00 28.28 208 THR B C 1
ATOM 1280 O O . THR B 2 69 ? 48.602 0.242 93.877 1.00 28.02 208 THR B O 1
ATOM 1284 N N . ALA B 2 70 ? 48.106 0.250 91.687 1.00 31.51 209 ALA B N 1
ATOM 1285 C CA . ALA B 2 70 ? 46.684 0.436 91.917 1.00 31.91 209 ALA B CA 1
ATOM 1286 C C . ALA B 2 70 ? 46.167 -0.675 92.835 1.00 33.55 209 ALA B C 1
ATOM 1287 O O . ALA B 2 70 ? 45.529 -0.408 93.858 1.00 33.11 209 ALA B O 1
ATOM 1289 N N . LYS B 2 71 ? 46.459 -1.922 92.470 1.00 31.36 210 LYS B N 1
ATOM 1290 C CA . LYS B 2 71 ? 46.008 -3.062 93.260 1.00 33.08 210 LYS B CA 1
ATOM 1291 C C . LYS B 2 71 ? 46.504 -3.039 94.697 1.00 31.78 210 LYS B C 1
ATOM 1292 O O . LYS B 2 71 ? 45.747 -3.355 95.621 1.00 33.84 210 LYS B O 1
ATOM 1298 N N . LYS B 2 72 ? 47.760 -2.656 94.904 1.00 27.13 211 LYS B N 1
ATOM 1299 C CA . LYS B 2 72 ? 48.289 -2.608 96.267 1.00 28.49 211 LYS B CA 1
ATOM 1300 C C . LYS B 2 72 ? 47.714 -1.445 97.087 1.00 27.08 211 LYS B C 1
ATOM 1301 O O . LYS B 2 72 ? 47.674 -1.504 98.313 1.00 27.16 211 LYS B O 1
ATOM 1307 N N . MET B 2 73 ? 47.268 -0.389 96.412 1.00 27.96 212 MET B N 1
ATOM 1308 C CA . MET B 2 73 ? 46.658 0.733 97.112 1.00 28.19 212 MET B CA 1
ATOM 1309 C C . MET B 2 73 ? 45.330 0.204 97.660 1.00 25.91 212 MET B C 1
ATOM 1310 O O . MET B 2 73 ? 44.975 0.450 98.808 1.00 25.59 212 MET B O 1
ATOM 1315 N N . VAL B 2 74 ? 44.604 -0.526 96.820 1.00 26.18 213 VAL B N 1
ATOM 1316 C CA . VAL B 2 74 ? 43.320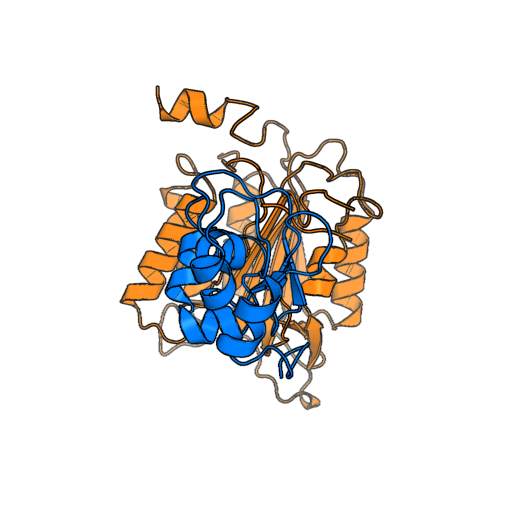 -1.099 97.213 1.00 27.59 213 VAL B CA 1
ATOM 1317 C C . VAL B 2 74 ? 43.536 -2.062 98.380 1.00 28.37 213 VAL B C 1
ATOM 1318 O O . VAL B 2 74 ? 42.837 -1.988 99.393 1.00 28.97 213 VAL B O 1
ATOM 1322 N N . LEU B 2 75 ? 44.512 -2.954 98.243 1.00 27.92 214 LEU B N 1
ATOM 1323 C CA . LEU B 2 75 ? 44.817 -3.901 99.311 1.00 29.90 214 LEU B CA 1
ATOM 1324 C C . LEU B 2 75 ? 45.124 -3.151 100.606 1.00 30.94 214 LEU B C 1
ATOM 1325 O O . LEU B 2 75 ? 44.590 -3.487 101.670 1.00 31.21 214 LEU B O 1
ATOM 1330 N N . ALA B 2 76 ? 45.974 -2.130 100.518 1.00 30.62 215 ALA B N 1
ATOM 1331 C CA . ALA B 2 76 ? 46.330 -1.350 101.700 1.00 30.36 215 ALA B CA 1
ATOM 1332 C C . ALA B 2 76 ? 45.105 -0.675 102.314 1.00 31.02 215 ALA B C 1
ATOM 1333 O O . ALA B 2 76 ? 45.024 -0.517 103.528 1.00 34.19 215 ALA B O 1
ATOM 1335 N N . LEU B 2 77 ? 44.148 -0.277 101.483 1.00 30.35 216 LEU B N 1
ATOM 1336 C CA . LEU B 2 77 ? 42.942 0.367 101.999 1.00 28.47 216 LEU B CA 1
ATOM 1337 C C . LEU B 2 77 ? 41.987 -0.682 102.586 1.00 29.74 216 LEU B C 1
ATOM 1338 O O . LEU B 2 77 ? 41.317 -0.431 103.592 1.00 27.18 216 LEU B O 1
ATOM 1343 N N . LEU B 2 78 ? 41.920 -1.851 101.953 1.00 29.92 217 LEU B N 1
ATOM 1344 C CA . LEU B 2 78 ? 41.067 -2.922 102.458 1.00 33.62 217 LEU B CA 1
ATOM 1345 C C . LEU B 2 78 ? 41.630 -3.346 103.808 1.00 34.64 217 LEU B C 1
ATOM 1346 O O . LEU B 2 78 ? 40.892 -3.612 104.752 1.00 36.80 217 LEU B O 1
ATOM 1351 N N . GLU B 2 79 ? 42.953 -3.390 103.889 1.00 37.47 218 GLU B N 1
ATOM 1352 C CA . GLU B 2 79 ? 43.636 -3.771 105.110 1.00 39.34 218 GLU B CA 1
ATOM 1353 C C . GLU B 2 79 ? 43.254 -2.802 106.228 1.00 38.14 218 GLU B C 1
ATOM 1354 O O . GLU B 2 79 ? 42.871 -3.221 107.324 1.00 37.72 218 GLU B O 1
ATOM 1360 N N . LEU B 2 80 ? 43.344 -1.504 105.952 1.00 34.35 219 LEU B N 1
ATOM 1361 C CA . LEU B 2 80 ? 43.001 -0.514 106.961 1.00 32.50 219 LEU B CA 1
ATOM 1362 C C . LEU B 2 80 ? 41.538 -0.634 107.385 1.00 32.41 219 LEU B C 1
ATOM 1363 O O . LEU B 2 80 ? 41.206 -0.484 108.564 1.00 30.74 219 LEU B O 1
ATOM 1368 N N . ALA B 2 81 ? 40.668 -0.915 106.421 1.00 33.66 220 ALA B N 1
ATOM 1369 C CA . ALA B 2 81 ? 39.241 -1.038 106.700 1.00 37.04 220 ALA B CA 1
ATOM 1370 C C . ALA B 2 81 ? 38.921 -2.318 107.458 1.00 39.02 220 ALA B C 1
ATOM 1371 O O . ALA B 2 81 ? 37.922 -2.389 108.166 1.00 39.32 220 ALA B O 1
ATOM 1373 N N . ARG B 2 82 ? 39.774 -3.324 107.297 1.00 38.54 221 ARG B N 1
ATOM 1374 C CA . ARG B 2 82 ? 39.583 -4.617 107.938 1.00 43.11 221 ARG B CA 1
ATOM 1375 C C . ARG B 2 82 ? 40.028 -4.635 109.399 1.00 42.04 221 ARG B C 1
ATOM 1376 O O . ARG B 2 82 ? 39.744 -5.590 110.124 1.00 41.72 221 ARG B O 1
ATOM 1384 N N . GLN B 2 83 ? 40.728 -3.590 109.830 1.00 35.72 222 GLN B N 1
ATOM 1385 C CA . GLN B 2 83 ? 41.201 -3.529 111.203 1.00 35.43 222 GLN B CA 1
ATOM 1386 C C . GLN B 2 83 ? 40.098 -3.122 112.169 1.00 33.81 222 GLN B C 1
ATOM 1387 O O . GLN B 2 83 ? 39.019 -2.691 111.749 1.00 29.88 222 GLN B O 1
ATOM 1393 N N . ASP B 2 84 ? 40.371 -3.278 113.462 1.00 42.18 223 ASP B N 1
ATOM 1394 C CA . ASP B 2 84 ? 39.406 -2.949 114.502 1.00 42.68 223 ASP B CA 1
ATOM 1395 C C . ASP B 2 84 ? 39.630 -1.533 114.988 1.00 39.39 223 ASP B C 1
ATOM 1396 O O . ASP B 2 84 ? 40.635 -1.228 115.629 1.00 39.71 223 ASP B O 1
ATOM 1401 N N . HIS B 2 85 ? 38.672 -0.675 114.680 1.00 30.44 224 HIS B N 1
ATOM 1402 C CA . HIS B 2 85 ? 38.730 0.727 115.056 1.00 28.98 224 HIS B CA 1
ATOM 1403 C C . HIS B 2 85 ? 37.869 0.964 116.285 1.00 28.25 224 HIS B C 1
ATOM 1404 O O . HIS B 2 85 ? 37.491 2.096 116.591 1.00 28.46 224 HIS B O 1
ATOM 1411 N N . GLY B 2 86 ? 37.568 -0.118 116.993 1.00 33.91 225 GLY B N 1
ATOM 1412 C CA . GLY B 2 86 ? 36.743 -0.029 118.186 1.00 33.40 225 GLY B CA 1
ATOM 1413 C C . GLY B 2 86 ? 37.192 0.988 119.216 1.00 34.55 225 GLY B C 1
ATOM 1414 O O . GLY B 2 86 ? 36.358 1.674 119.815 1.00 35.53 225 GLY B O 1
ATOM 1415 N N . ALA B 2 87 ? 38.499 1.102 119.428 1.00 40.71 226 ALA B N 1
ATOM 1416 C CA . ALA B 2 87 ? 39.014 2.051 120.411 1.00 43.35 226 ALA B CA 1
ATOM 1417 C C . ALA B 2 87 ? 39.469 3.384 119.798 1.00 43.97 226 ALA B C 1
ATOM 1418 O O . ALA B 2 87 ? 40.112 4.189 120.473 1.00 46.06 226 ALA B O 1
ATOM 1420 N N . LEU B 2 88 ? 39.128 3.621 118.532 1.00 36.95 227 LEU B N 1
ATOM 1421 C CA . LEU B 2 88 ? 39.525 4.856 117.854 1.00 36.12 227 LEU B CA 1
ATOM 1422 C C . LEU B 2 88 ? 38.320 5.741 117.518 1.00 36.22 227 LEU B C 1
ATOM 1423 O O . LEU B 2 88 ? 37.196 5.253 117.387 1.00 36.29 227 LEU B O 1
ATOM 1428 N N . ASP B 2 89 ? 38.556 7.043 117.380 1.00 39.21 228 ASP B N 1
ATOM 1429 C CA . ASP B 2 89 ? 37.483 7.989 117.082 1.00 38.72 228 ASP B CA 1
ATOM 1430 C C . ASP B 2 89 ? 37.447 8.500 115.655 1.00 38.43 228 ASP B C 1
ATOM 1431 O O . ASP B 2 89 ? 36.480 9.143 115.249 1.00 38.12 228 ASP B O 1
ATOM 1436 N N . CYS B 2 90 ? 38.489 8.229 114.884 1.00 35.30 229 CYS B N 1
ATOM 1437 C CA . CYS B 2 90 ? 38.531 8.766 113.537 1.00 33.44 229 CYS B CA 1
ATOM 1438 C C . CYS B 2 90 ? 39.492 7.982 112.668 1.00 32.33 229 CYS B C 1
ATOM 1439 O O . CYS B 2 90 ? 40.354 7.271 113.174 1.00 32.93 229 CYS B O 1
ATOM 1442 N N . CYS B 2 91 ? 39.323 8.092 111.357 1.00 30.00 230 CYS B N 1
ATOM 1443 C CA . CYS B 2 91 ? 40.214 7.418 110.429 1.00 28.58 230 CYS B CA 1
ATOM 1444 C C . CYS B 2 91 ? 40.642 8.434 109.375 1.00 29.20 230 CYS B C 1
ATOM 1445 O O . CYS B 2 91 ? 39.854 9.285 108.957 1.00 27.91 230 CYS B O 1
ATOM 1448 N N . VAL B 2 92 ? 41.900 8.355 108.961 1.00 27.60 231 VAL B N 1
ATOM 1449 C CA . VAL B 2 92 ? 42.417 9.278 107.969 1.00 27.35 231 VAL B CA 1
ATOM 1450 C C . VAL B 2 92 ? 43.192 8.548 106.889 1.00 27.47 231 VAL B C 1
ATOM 1451 O O . VAL B 2 92 ? 44.012 7.676 107.172 1.00 27.56 231 VAL B O 1
ATOM 1455 N N . VAL B 2 93 ? 42.911 8.913 105.645 1.00 27.86 232 VAL B N 1
ATOM 1456 C CA . VAL B 2 93 ? 43.590 8.345 104.496 1.00 27.38 232 VAL B CA 1
ATOM 1457 C C . VAL B 2 93 ? 44.120 9.518 103.695 1.00 27.37 232 VAL B C 1
ATOM 1458 O O . VAL B 2 93 ? 43.394 10.470 103.409 1.00 28.62 232 VAL B O 1
ATOM 1462 N N . VAL B 2 94 ? 45.397 9.464 103.358 1.00 24.96 233 VAL B N 1
ATOM 1463 C CA . VAL B 2 94 ? 46.001 10.523 102.577 1.00 23.93 233 VAL B CA 1
ATOM 1464 C C . VAL B 2 94 ? 46.626 9.869 101.376 1.00 24.46 233 VAL B C 1
ATOM 1465 O O . VAL B 2 94 ? 47.381 8.912 101.519 1.00 25.21 233 VAL B O 1
ATOM 1469 N N . ILE B 2 95 ? 46.294 10.367 100.191 1.00 27.74 234 ILE B N 1
ATOM 1470 C CA . ILE B 2 95 ? 46.865 9.814 98.979 1.00 28.93 234 ILE B CA 1
ATOM 1471 C C . ILE B 2 95 ? 47.556 10.927 98.224 1.00 29.63 234 ILE B C 1
ATOM 1472 O O . ILE B 2 95 ? 46.989 12.002 98.014 1.00 30.80 234 ILE B O 1
ATOM 1477 N N . LEU B 2 96 ? 48.803 10.666 97.854 1.00 29.98 235 LEU B N 1
ATOM 1478 C CA . LEU B 2 96 ? 49.620 11.619 97.118 1.00 27.91 235 LEU B CA 1
ATOM 1479 C C . 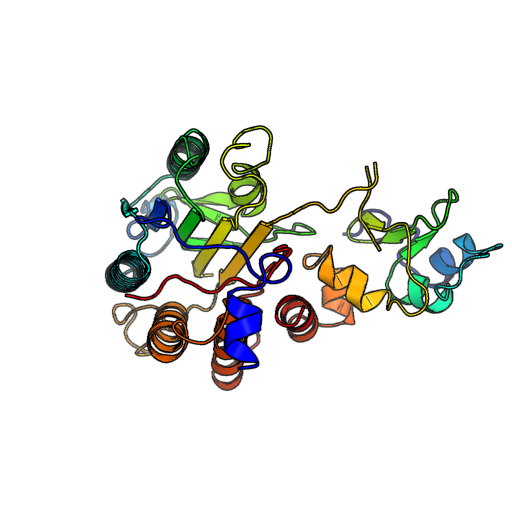LEU B 2 96 ? 50.066 10.877 95.877 1.00 28.59 235 LEU B C 1
ATOM 1480 O O . LEU B 2 96 ? 50.792 9.884 95.965 1.00 30.46 235 LEU B O 1
ATOM 1485 N N . SER B 2 97 ? 49.628 11.350 94.716 1.00 28.26 236 SER B N 1
ATOM 1486 C CA . SER B 2 97 ? 49.983 10.687 93.476 1.00 27.04 236 SER B CA 1
ATOM 1487 C C . SER B 2 97 ? 49.500 11.532 92.306 1.00 27.83 236 SER B C 1
ATOM 1488 O O . SER B 2 97 ? 49.041 12.653 92.499 1.00 27.53 236 SER B O 1
ATOM 1491 N N . HIS B 2 98 ? 49.622 10.994 91.095 1.00 28.97 237 HIS B N 1
ATOM 1492 C CA . HIS B 2 98 ? 49.115 11.670 89.911 1.00 32.44 237 HIS B CA 1
ATOM 1493 C C . HIS B 2 98 ? 47.650 11.258 89.899 1.00 34.27 237 HIS B C 1
ATOM 1494 O O . HIS B 2 98 ? 47.286 10.271 90.537 1.00 35.67 237 HIS B O 1
ATOM 1501 N N . GLY B 2 99 ? 46.812 12.000 89.185 1.00 33.78 238 GLY B N 1
ATOM 1502 C CA . GLY B 2 99 ? 45.402 11.662 89.131 1.00 33.16 238 GLY B CA 1
ATOM 1503 C C . GLY B 2 99 ? 44.762 11.962 87.788 1.00 33.88 238 GLY B C 1
ATOM 1504 O O . GLY B 2 99 ? 45.407 12.474 86.873 1.00 33.37 238 GLY B O 1
ATOM 1505 N N . CYS B 2 100 ? 43.485 11.624 87.666 1.00 29.85 239 CYS B N 1
ATOM 1506 C CA . CYS B 2 100 ? 42.740 11.859 86.442 1.00 30.74 239 CYS B CA 1
ATOM 1507 C C . CYS B 2 100 ? 41.274 11.991 86.814 1.00 31.43 239 CYS B C 1
ATOM 1508 O O . CYS B 2 100 ? 40.884 11.690 87.940 1.00 30.48 239 CYS B O 1
ATOM 1511 N N . GLN B 2 101 ? 40.464 12.459 85.877 1.00 36.99 240 GLN B N 1
ATOM 1512 C CA . GLN B 2 101 ? 39.047 12.630 86.137 1.00 40.96 240 GLN B CA 1
ATOM 1513 C C . GLN B 2 101 ? 38.348 11.288 86.115 1.00 39.80 240 GLN B C 1
ATOM 1514 O O . GLN B 2 101 ? 38.768 10.372 85.419 1.00 39.59 240 GLN B O 1
ATOM 1520 N N . ALA B 2 102 ? 37.291 11.182 86.908 1.00 38.05 241 ALA B N 1
ATOM 1521 C CA . ALA B 2 102 ? 36.481 9.977 86.994 1.00 37.56 241 ALA B CA 1
ATOM 1522 C C . ALA B 2 102 ? 35.150 10.473 87.501 1.00 37.66 241 ALA B C 1
ATOM 1523 O O . ALA B 2 102 ? 34.986 10.753 88.685 1.00 38.67 241 ALA B O 1
ATOM 1525 N N . SER B 2 103 ? 34.199 10.593 86.591 1.00 37.30 242 SER B N 1
ATOM 1526 C CA . SER B 2 103 ? 32.885 11.090 86.939 1.00 38.43 242 SER B CA 1
ATOM 1527 C C . SER B 2 103 ? 32.159 10.220 87.948 1.00 35.45 242 SER B C 1
ATOM 1528 O O . SER B 2 103 ? 32.209 8.996 87.890 1.00 35.29 242 SER B O 1
ATOM 1531 N N . HIS B 2 104 ? 31.500 10.879 88.891 1.00 35.85 243 HIS B N 1
ATOM 1532 C CA . HIS B 2 104 ? 30.708 10.207 89.907 1.00 34.24 243 HIS B CA 1
ATOM 1533 C C . HIS B 2 104 ? 29.881 11.278 90.608 1.00 33.81 243 HIS B C 1
ATOM 1534 O O . HIS B 2 104 ? 30.400 12.336 90.956 1.00 34.84 243 HIS B O 1
ATOM 1541 N N . LEU B 2 105 ? 28.599 11.003 90.821 1.00 34.51 244 LEU B N 1
ATOM 1542 C CA . LEU B 2 105 ? 27.714 11.999 91.413 1.00 34.92 244 LEU B CA 1
ATOM 1543 C C . LEU B 2 105 ? 27.987 12.378 92.857 1.00 34.36 244 LEU B C 1
ATOM 1544 O O . LEU B 2 105 ? 27.438 13.363 93.352 1.00 35.06 244 LEU B O 1
ATOM 1549 N N . GLN B 2 106 ? 28.834 11.622 93.540 1.00 32.02 245 GLN B N 1
ATOM 1550 C CA . GLN B 2 106 ? 29.130 11.953 94.927 1.00 31.38 245 GLN B CA 1
ATOM 1551 C C . GLN B 2 106 ? 30.600 12.069 95.253 1.00 29.79 245 GLN B C 1
ATOM 1552 O O . GLN B 2 106 ? 31.006 12.960 96.000 1.00 27.67 245 GLN B O 1
ATOM 1558 N N . PHE B 2 107 ? 31.397 11.180 94.673 1.00 28.18 246 PHE B N 1
ATOM 1559 C CA . PHE B 2 107 ? 32.828 11.153 94.930 1.00 26.44 246 PHE B CA 1
ATOM 1560 C C . PHE B 2 107 ? 33.616 11.049 93.638 1.00 26.78 246 PHE B C 1
ATOM 1561 O O . PHE B 2 107 ? 34.263 10.033 93.371 1.00 27.60 246 PHE B O 1
ATOM 1569 N N . PRO B 2 108 ? 33.568 12.101 92.811 1.00 27.31 247 PRO B N 1
ATOM 1570 C CA . PRO B 2 108 ? 34.288 12.112 91.539 1.00 27.64 247 PRO B CA 1
ATOM 1571 C C . PRO B 2 108 ? 35.805 12.131 91.728 1.00 28.38 247 PRO B C 1
ATOM 1572 O O . PRO B 2 108 ? 36.306 12.479 92.797 1.00 28.97 247 PRO B O 1
ATOM 1576 N N . GLY B 2 109 ? 36.527 11.749 90.682 1.00 29.54 248 GLY B N 1
ATOM 1577 C CA . GLY B 2 109 ? 37.975 11.739 90.748 1.00 29.64 248 GLY B CA 1
ATOM 1578 C C . GLY B 2 109 ? 38.583 10.349 90.814 1.00 30.57 248 GLY B C 1
ATOM 1579 O O . GLY B 2 109 ? 37.903 9.361 91.092 1.00 30.64 248 GLY B O 1
ATOM 1580 N N . ALA B 2 110 ? 39.880 10.278 90.550 1.00 29.54 249 ALA B N 1
ATOM 1581 C CA . ALA B 2 110 ? 40.607 9.020 90.588 1.00 30.46 249 ALA B CA 1
ATOM 1582 C C . ALA B 2 110 ? 42.068 9.346 90.801 1.00 30.69 249 ALA B C 1
ATOM 1583 O O . ALA B 2 110 ? 42.500 10.477 90.582 1.00 31.84 249 ALA B O 1
ATOM 1585 N N . VAL B 2 111 ? 42.821 8.356 91.251 1.00 30.01 250 VAL B N 1
ATOM 1586 C CA . VAL B 2 111 ? 44.244 8.524 91.471 1.00 30.16 250 VAL B CA 1
ATOM 1587 C C . VAL B 2 111 ? 44.918 7.353 90.786 1.00 30.82 250 VAL B C 1
ATOM 1588 O O . VAL B 2 111 ? 44.298 6.305 90.589 1.00 30.78 250 VAL B O 1
ATOM 1592 N N . TYR B 2 112 ? 46.178 7.532 90.406 1.00 28.10 251 TYR B N 1
ATOM 1593 C CA . TYR B 2 112 ? 46.917 6.465 89.750 1.00 28.25 251 TYR B CA 1
ATOM 1594 C C . TYR B 2 112 ? 47.823 5.755 90.728 1.00 26.77 251 TYR B C 1
ATOM 1595 O O . TYR B 2 112 ? 48.297 6.347 91.693 1.00 25.06 251 TYR B O 1
ATOM 1604 N N . GLY B 2 113 ? 48.054 4.475 90.476 1.00 27.86 252 GLY B N 1
ATOM 1605 C CA . GLY B 2 113 ? 48.993 3.742 91.295 1.00 27.49 252 GLY B CA 1
ATOM 1606 C C . GLY B 2 113 ? 50.306 3.999 90.565 1.00 29.38 252 GLY B C 1
ATOM 1607 O O . GLY B 2 113 ? 50.303 4.582 89.472 1.00 29.18 252 GLY B O 1
ATOM 1608 N N . THR B 2 114 ? 51.425 3.575 91.131 1.00 32.18 253 THR B N 1
ATOM 1609 C CA . THR B 2 114 ? 52.713 3.790 90.480 1.00 33.64 253 THR B CA 1
ATOM 1610 C C . THR B 2 114 ? 52.758 3.148 89.088 1.00 35.71 253 THR B C 1
ATOM 1611 O O . THR B 2 114 ? 53.650 3.443 88.286 1.00 37.16 253 THR B O 1
ATOM 1615 N N . ASP B 2 115 ? 51.798 2.271 88.807 1.00 31.85 254 ASP B N 1
ATOM 1616 C CA . ASP B 2 115 ? 51.725 1.588 87.512 1.00 30.03 254 ASP B CA 1
ATOM 1617 C C . ASP B 2 115 ? 50.925 2.384 86.481 1.00 29.86 254 ASP B C 1
ATOM 1618 O O . ASP B 2 115 ? 50.804 1.979 85.325 1.00 27.48 254 ASP B O 1
ATOM 1623 N N . GLY B 2 116 ? 50.372 3.516 86.899 1.00 29.62 255 GLY B N 1
ATOM 1624 C CA . GLY B 2 116 ? 49.594 4.308 85.970 1.00 29.12 255 GLY B CA 1
ATOM 1625 C C . GLY B 2 116 ? 48.195 3.740 85.812 1.00 29.55 255 GLY B C 1
ATOM 1626 O O . GLY B 2 116 ? 47.484 4.087 84.871 1.00 29.41 255 GLY B O 1
ATOM 1627 N N . CYS B 2 117 ? 47.811 2.848 86.725 1.00 28.30 256 CYS B N 1
ATOM 1628 C CA . CYS B 2 117 ? 46.480 2.245 86.699 1.00 28.86 256 CYS B CA 1
ATOM 1629 C C . CYS B 2 117 ? 45.627 3.072 87.648 1.00 27.14 256 CYS B C 1
ATOM 1630 O O . CYS B 2 117 ? 46.041 3.359 88.766 1.00 27.11 256 CYS B O 1
ATOM 1633 N N . PRO B 2 118 ? 44.428 3.475 87.208 1.00 28.57 257 PRO B N 1
ATOM 1634 C CA . PRO B 2 118 ? 43.530 4.283 88.035 1.00 28.76 257 PRO B CA 1
ATOM 1635 C C . PRO B 2 118 ? 42.753 3.549 89.110 1.00 30.48 257 PRO B C 1
ATOM 1636 O O . PRO B 2 118 ? 42.403 2.372 88.971 1.00 32.08 257 PRO B O 1
ATOM 1640 N N . VAL B 2 119 ? 42.486 4.282 90.181 1.00 28.91 258 VAL B N 1
ATOM 1641 C CA . VAL B 2 119 ? 41.711 3.809 91.310 1.00 28.85 258 VAL B CA 1
ATOM 1642 C C . VAL B 2 119 ? 40.800 5.002 91.582 1.00 30.17 258 VAL B C 1
ATOM 1643 O O . VAL B 2 119 ? 41.278 6.077 91.946 1.00 30.78 258 VAL B O 1
ATOM 1647 N N . SER B 2 120 ? 39.496 4.824 91.390 1.00 28.52 259 SER B N 1
ATOM 1648 C CA . SER B 2 120 ? 38.560 5.922 91.594 1.00 28.47 259 SER B CA 1
ATOM 1649 C C . SER B 2 120 ? 38.390 6.251 93.062 1.00 27.14 259 SER B C 1
ATOM 1650 O O . SER B 2 120 ? 38.558 5.388 93.927 1.00 26.52 259 SER B O 1
ATOM 1653 N N . VAL B 2 121 ? 38.058 7.509 93.333 1.00 27.39 260 VAL B N 1
ATOM 1654 C CA . VAL B 2 121 ? 37.842 7.973 94.693 1.00 27.68 260 VAL B CA 1
ATOM 1655 C C . VAL B 2 121 ? 36.611 7.279 95.277 1.00 30.98 260 VAL B C 1
ATOM 1656 O O . VAL B 2 121 ? 36.515 7.090 96.491 1.00 31.31 260 VAL B O 1
ATOM 1660 N N . GLU B 2 122 ? 35.673 6.900 94.413 1.00 28.89 261 GLU B N 1
ATOM 1661 C CA . GLU B 2 122 ? 34.481 6.212 94.881 1.00 34.35 261 GLU B CA 1
ATOM 1662 C C . GLU B 2 122 ? 34.846 4.859 95.466 1.00 31.14 261 GLU B C 1
ATOM 1663 O O . GLU B 2 122 ? 34.339 4.484 96.517 1.00 27.76 261 GLU B O 1
ATOM 1669 N N . LYS B 2 123 ? 35.698 4.110 94.770 1.00 30.69 262 LYS B N 1
ATOM 1670 C CA . LYS B 2 123 ? 36.102 2.804 95.271 1.00 31.54 262 LYS B CA 1
ATOM 1671 C C . LYS B 2 123 ? 36.862 2.993 96.582 1.00 29.96 262 LYS B C 1
ATOM 1672 O O . LYS B 2 123 ? 36.620 2.285 97.552 1.00 29.31 262 LYS B O 1
ATOM 1678 N N . ILE B 2 124 ? 37.758 3.975 96.614 1.00 32.04 263 ILE B N 1
ATOM 1679 C CA . ILE B 2 124 ? 38.542 4.252 97.817 1.00 31.84 263 ILE B CA 1
ATOM 1680 C C . ILE B 2 124 ? 37.634 4.553 99.008 1.00 32.03 263 ILE B C 1
ATOM 1681 O O . ILE B 2 124 ? 37.796 3.990 100.089 1.00 31.11 263 ILE B O 1
ATOM 1686 N N . VAL B 2 125 ? 36.664 5.428 98.794 1.00 32.52 264 VAL B N 1
ATOM 1687 C CA . VAL B 2 125 ? 35.734 5.813 99.844 1.00 33.12 264 VAL B CA 1
ATOM 1688 C C . VAL B 2 125 ? 34.839 4.672 100.322 1.00 34.18 264 VAL B C 1
ATOM 1689 O O . VAL B 2 125 ? 34.679 4.469 101.524 1.00 34.83 264 VAL B O 1
ATOM 1693 N N . ASN B 2 126 ? 34.259 3.926 99.387 1.00 33.25 265 ASN B N 1
ATOM 1694 C CA . ASN B 2 126 ? 33.355 2.844 99.747 1.00 35.76 265 ASN B CA 1
ATOM 1695 C C . ASN B 2 126 ? 34.011 1.638 100.405 1.00 35.22 265 ASN B C 1
ATOM 1696 O O . ASN B 2 126 ? 33.323 0.748 100.889 1.00 34.30 265 ASN B O 1
ATOM 1701 N N . ILE B 2 127 ? 35.337 1.607 100.423 1.00 35.01 266 ILE B N 1
ATOM 1702 C CA . ILE B 2 127 ? 36.049 0.518 101.068 1.00 34.88 266 ILE B CA 1
ATOM 1703 C C . ILE B 2 127 ? 35.702 0.581 102.556 1.00 34.34 266 ILE B C 1
ATOM 1704 O O . ILE B 2 127 ? 35.694 -0.432 103.244 1.00 33.67 266 ILE B O 1
ATOM 1709 N N . PHE B 2 128 ? 35.401 1.782 103.038 1.00 36.36 267 PHE B N 1
ATOM 1710 C CA . PHE B 2 128 ? 35.109 2.000 104.452 1.00 37.94 267 PHE B CA 1
ATOM 1711 C C . PHE B 2 128 ? 33.632 2.127 104.814 1.00 40.16 267 PHE B C 1
ATOM 1712 O O . PHE B 2 128 ? 33.265 2.989 105.605 1.00 41.86 267 PHE B O 1
ATOM 1720 N N . ASN B 2 129 ? 32.795 1.255 104.261 1.00 45.70 268 ASN B N 1
ATOM 1721 C CA . ASN B 2 129 ? 31.352 1.277 104.523 1.00 47.74 268 ASN B CA 1
ATOM 1722 C C . ASN B 2 129 ? 30.969 0.642 105.869 1.00 49.15 268 ASN B C 1
ATOM 1723 O O . ASN B 2 129 ? 31.791 -0.003 106.526 1.00 48.92 268 ASN B O 1
ATOM 1728 N N . GLY B 2 130 ? 29.706 0.817 106.257 1.00 54.58 269 GLY B N 1
ATOM 1729 C CA . GLY B 2 130 ? 29.215 0.283 107.518 1.00 54.10 269 GLY B CA 1
ATOM 1730 C C . GLY B 2 130 ? 28.944 -1.211 107.544 1.00 54.35 269 GLY B C 1
ATOM 1731 O O . GLY B 2 130 ? 28.298 -1.721 108.462 1.00 55.38 269 GLY B O 1
ATOM 1732 N N . THR B 2 131 ? 29.430 -1.917 106.533 1.00 45.88 270 THR B N 1
ATOM 1733 C CA . THR B 2 131 ? 29.257 -3.361 106.447 1.00 45.06 270 THR B CA 1
ATOM 1734 C C . THR B 2 131 ? 30.627 -4.015 106.484 1.00 44.59 270 THR B C 1
ATOM 1735 O O . THR B 2 131 ? 30.810 -5.082 107.066 1.00 44.96 270 THR B O 1
ATOM 1739 N N . SER B 2 132 ? 31.593 -3.358 105.854 1.00 41.62 271 SER B N 1
ATOM 1740 C CA . SER B 2 132 ? 32.947 -3.866 105.805 1.00 40.99 271 SER B CA 1
ATOM 1741 C C . SER B 2 132 ? 33.717 -3.300 106.992 1.00 39.04 271 SER B C 1
ATOM 1742 O O . SER B 2 132 ? 34.724 -3.864 107.426 1.00 38.86 271 SER B O 1
ATOM 1745 N N . CYS B 2 133 ? 33.219 -2.191 107.532 1.00 41.08 272 CYS B N 1
ATOM 1746 C CA . CYS B 2 133 ? 33.870 -1.550 108.658 1.00 39.86 272 CYS B CA 1
ATOM 1747 C C . CYS B 2 133 ? 32.875 -0.912 109.636 1.00 39.46 272 CYS B C 1
ATOM 1748 O O . CYS B 2 133 ? 32.861 0.304 109.817 1.00 40.60 272 CYS B O 1
ATOM 1751 N N . PRO B 2 134 ? 32.024 -1.731 110.277 1.00 39.68 273 PRO B N 1
ATOM 1752 C CA . PRO B 2 134 ? 31.049 -1.190 111.232 1.00 37.85 273 PRO B CA 1
ATOM 1753 C C . PRO B 2 134 ? 31.782 -0.513 112.383 1.00 35.90 273 PRO B C 1
ATOM 1754 O O . PRO B 2 134 ? 31.238 0.335 113.088 1.00 35.79 273 PRO B O 1
ATOM 1758 N N . SER B 2 135 ? 33.033 -0.917 112.550 1.00 34.72 274 SER B N 1
ATOM 1759 C CA . SER B 2 135 ? 33.928 -0.406 113.585 1.00 33.73 274 SER B CA 1
ATOM 1760 C C . SER B 2 135 ? 34.102 1.115 113.475 1.00 34.24 274 SER B C 1
ATOM 1761 O O . SER B 2 135 ? 34.352 1.789 114.479 1.00 34.63 274 SER B O 1
ATOM 1764 N N . LEU B 2 136 ? 33.979 1.645 112.255 1.00 35.08 275 LEU B N 1
ATOM 1765 C CA . LEU B 2 136 ? 34.106 3.085 112.016 1.00 35.48 275 LEU B CA 1
ATOM 1766 C C . LEU B 2 136 ? 32.745 3.733 111.771 1.00 36.78 275 LEU B C 1
ATOM 1767 O O . LEU B 2 136 ? 32.664 4.868 111.294 1.00 36.68 275 LEU B O 1
ATOM 1772 N N . GLY B 2 137 ? 31.681 3.007 112.093 1.00 33.83 276 GLY B N 1
ATOM 1773 C CA . GLY B 2 137 ? 30.345 3.537 111.903 1.00 33.13 276 GLY B CA 1
ATOM 1774 C C . GLY B 2 137 ? 30.111 4.732 112.803 1.00 32.90 276 GLY B C 1
ATOM 1775 O O . GLY B 2 137 ? 30.421 4.693 113.998 1.00 33.92 276 GLY B O 1
ATOM 1776 N N . GLY B 2 138 ? 29.578 5.806 112.230 1.00 32.42 277 GLY B N 1
ATOM 1777 C CA . GLY B 2 138 ? 29.316 7.001 113.013 1.00 31.91 277 GLY B CA 1
ATOM 1778 C C . GLY B 2 138 ? 30.571 7.767 113.373 1.00 32.34 277 GLY B C 1
ATOM 1779 O O . GLY B 2 138 ? 30.508 8.743 114.113 1.00 34.50 277 GLY B O 1
ATOM 1780 N N . LYS B 2 139 ? 31.716 7.324 112.862 1.00 31.27 278 LYS B N 1
ATOM 1781 C CA . LYS B 2 139 ? 32.983 7.998 113.134 1.00 30.81 278 LYS B CA 1
ATOM 1782 C C . LYS B 2 139 ? 33.480 8.637 111.843 1.00 30.40 278 LYS B C 1
ATOM 1783 O O . LYS B 2 139 ? 33.345 8.057 110.758 1.00 29.50 278 LYS B O 1
ATOM 1789 N N . PRO B 2 140 ? 34.073 9.836 111.943 1.00 32.03 279 PRO B N 1
ATOM 1790 C CA . PRO B 2 140 ? 34.576 10.523 110.753 1.00 33.10 279 PRO B CA 1
ATOM 1791 C C . PRO B 2 140 ? 35.644 9.749 109.997 1.00 32.76 279 PRO B C 1
ATOM 1792 O O . PRO B 2 140 ? 36.601 9.243 110.589 1.00 34.72 279 PRO B O 1
ATOM 1796 N N . LYS B 2 141 ? 35.454 9.646 108.685 1.00 30.35 280 LYS B N 1
ATOM 1797 C CA . LYS B 2 141 ? 36.398 8.963 107.806 1.00 29.72 280 LYS B CA 1
ATOM 1798 C C . LYS B 2 141 ? 36.893 10.029 106.830 1.00 29.76 280 LYS B C 1
ATOM 1799 O O . LYS B 2 141 ? 36.206 10.398 105.878 1.00 29.70 280 LYS B O 1
ATOM 1805 N N . LEU B 2 142 ? 38.092 10.531 107.091 1.00 29.19 281 LEU B N 1
ATOM 1806 C CA . LEU B 2 142 ? 38.678 11.598 106.293 1.00 29.84 281 LEU B CA 1
ATOM 1807 C C . LEU B 2 142 ? 39.573 11.139 105.162 1.00 30.50 281 LEU B C 1
ATOM 1808 O O . LEU B 2 142 ? 40.349 10.202 105.315 1.00 31.13 281 LEU B O 1
ATOM 1813 N N . PHE B 2 143 ? 39.455 11.806 104.020 1.00 33.48 282 PHE B N 1
ATOM 1814 C CA . PHE B 2 143 ? 40.284 11.485 102.870 1.00 34.64 282 PHE B CA 1
ATOM 1815 C C . PHE B 2 143 ? 40.874 12.766 102.304 1.00 34.96 282 PHE B C 1
ATOM 1816 O O . PHE B 2 143 ? 40.143 13.672 101.917 1.00 37.08 282 PHE B O 1
ATOM 1824 N N . PHE B 2 144 ? 42.198 12.847 102.281 1.00 28.98 283 PHE B N 1
ATOM 1825 C CA . PHE B 2 144 ? 42.881 14.012 101.741 1.00 29.01 283 PHE B CA 1
ATOM 1826 C C . PHE B 2 144 ? 43.666 13.498 100.557 1.00 28.95 283 PHE B C 1
ATOM 1827 O O . PHE B 2 144 ? 44.623 12.738 100.717 1.00 29.65 283 PHE B O 1
ATOM 1835 N N . ILE B 2 145 ? 43.236 13.896 99.366 1.00 29.35 284 ILE B N 1
ATOM 1836 C CA . ILE B 2 145 ? 43.881 13.459 98.146 1.00 29.61 284 ILE B CA 1
ATOM 1837 C C . ILE B 2 145 ? 44.528 14.597 97.380 1.00 30.54 284 ILE B C 1
ATOM 1838 O O . ILE B 2 145 ? 43.888 15.608 97.093 1.00 29.12 284 ILE B O 1
ATOM 1843 N N . GLN B 2 146 ? 45.810 14.427 97.074 1.00 30.66 285 GLN B N 1
ATOM 1844 C CA . GLN B 2 146 ? 46.542 15.385 96.259 1.00 33.00 285 GLN B CA 1
ATOM 1845 C C . GLN B 2 146 ? 46.835 14.542 95.021 1.00 34.27 285 GLN B C 1
ATOM 1846 O O . GLN B 2 146 ? 47.712 13.683 95.032 1.00 35.04 285 GLN B O 1
ATOM 1852 N N . ALA B 2 147 ? 46.054 14.754 93.971 1.00 40.88 286 ALA B N 1
ATOM 1853 C CA . ALA B 2 147 ? 46.213 14.002 92.739 1.00 44.24 286 ALA B CA 1
ATOM 1854 C C . ALA B 2 147 ? 46.565 14.948 91.610 1.00 46.55 286 ALA B C 1
ATOM 1855 O O . ALA B 2 147 ? 45.688 15.401 90.878 1.00 47.19 286 ALA B O 1
ATOM 1857 N N . CYS B 2 148 ? 47.852 15.245 91.479 1.00 51.51 287 CYS B N 1
ATOM 1858 C CA . CYS B 2 148 ? 48.332 16.148 90.443 1.00 56.72 287 CYS B CA 1
ATOM 1859 C C . CYS B 2 148 ? 47.805 15.771 89.057 1.00 59.44 287 CYS B C 1
ATOM 1860 O O . CYS B 2 148 ? 47.969 14.637 88.593 1.00 60.50 287 CYS B O 1
ATOM 1863 N N . GLY B 2 149 ? 47.160 16.734 88.406 1.00 84.44 288 GLY B N 1
ATOM 1864 C CA . GLY B 2 149 ? 46.621 16.500 87.081 1.00 88.26 288 GLY B CA 1
ATOM 1865 C C . GLY B 2 149 ? 47.499 17.122 86.014 1.00 91.46 288 GLY B C 1
ATOM 1866 O O . GLY B 2 149 ? 48.177 18.121 86.261 1.00 92.35 288 GLY B O 1
ATOM 1867 N N . ALA B 2 177 ? 16.032 17.360 102.390 1.00 45.05 316 ALA B N 1
ATOM 1868 C CA . ALA B 2 177 ? 15.715 16.174 101.603 1.00 43.64 316 ALA B CA 1
ATOM 1869 C C . ALA B 2 177 ? 16.705 15.053 101.915 1.00 43.94 316 ALA B C 1
ATOM 1870 O O . ALA B 2 177 ? 17.727 15.275 102.568 1.00 43.91 316 ALA B O 1
ATOM 1872 N N . THR B 2 178 ? 16.402 13.851 101.439 1.00 41.37 317 THR B N 1
ATOM 1873 C CA . THR B 2 178 ? 17.257 12.696 101.683 1.00 43.10 317 THR B CA 1
ATOM 1874 C C . THR B 2 178 ? 17.293 11.802 100.452 1.00 41.27 317 THR B C 1
ATOM 1875 O O . THR B 2 178 ? 16.325 11.737 99.703 1.00 41.23 317 THR B O 1
ATOM 1879 N N . PRO B 2 179 ? 18.428 11.127 100.209 1.00 45.69 318 PRO B N 1
ATOM 1880 C CA . PRO B 2 179 ? 18.538 10.235 99.049 1.00 46.27 318 PRO B CA 1
ATOM 1881 C C . PRO B 2 179 ? 17.714 8.970 99.294 1.00 47.97 318 PRO B C 1
ATOM 1882 O O . PRO B 2 179 ? 17.248 8.746 100.412 1.00 45.06 318 PRO B O 1
ATOM 1886 N N . PHE B 2 180 ? 17.524 8.148 98.264 1.00 78.11 319 PHE B N 1
ATOM 1887 C CA . PHE B 2 180 ? 16.766 6.913 98.447 1.00 81.24 319 PHE B CA 1
ATOM 1888 C C . PHE B 2 180 ? 17.252 5.748 97.587 1.00 84.81 319 PHE B C 1
ATOM 1889 O O . PHE B 2 180 ? 18.073 5.926 96.684 1.00 89.07 319 PHE B O 1
ATOM 1897 N N . GLN B 2 181 ? 16.732 4.560 97.897 1.00 99.74 320 GLN B N 1
ATOM 1898 C CA . GLN B 2 181 ? 17.063 3.306 97.213 1.00 100.88 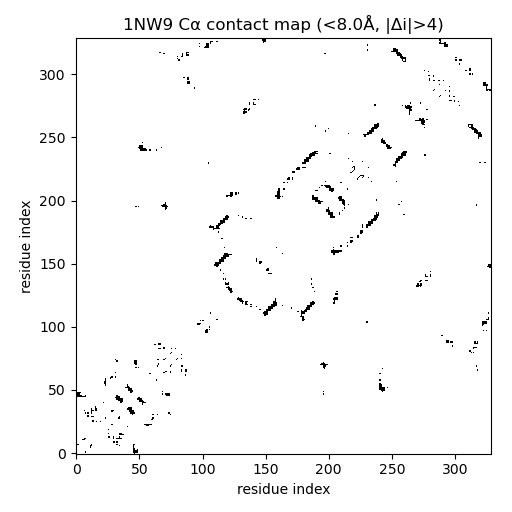320 GLN B CA 1
ATOM 1899 C C . GLN B 2 181 ? 18.290 2.654 97.840 1.00 103.85 320 GLN B C 1
ATOM 1900 O O . GLN B 2 181 ? 19.282 3.321 98.124 1.00 106.55 320 GLN B O 1
ATOM 1906 N N . SER B 2 194 ? 14.535 3.156 99.634 1.00 94.82 333 SER B N 1
ATOM 1907 C CA . SER B 2 194 ? 14.956 3.197 101.032 1.00 97.21 333 SER B CA 1
ATOM 1908 C C . SER B 2 194 ? 15.509 4.576 101.376 1.00 100.09 333 SER B C 1
ATOM 1909 O O . SER B 2 194 ? 16.504 5.015 100.801 1.00 99.17 333 SER B O 1
ATOM 1912 N N . SER B 2 195 ? 14.861 5.247 102.323 1.00 100.07 334 SER B N 1
ATOM 1913 C CA . SER B 2 195 ? 15.261 6.587 102.741 1.00 104.79 334 SER B CA 1
ATOM 1914 C C . SER B 2 195 ? 16.182 6.617 103.962 1.00 110.70 334 SER B C 1
ATOM 1915 O O . SER B 2 195 ? 15.746 6.364 105.088 1.00 107.60 334 SER B O 1
ATOM 1918 N N . LEU B 2 196 ? 17.454 6.929 103.725 1.00 100.87 335 LEU B N 1
ATOM 1919 C CA . LEU B 2 196 ? 18.449 7.021 104.789 1.00 101.15 335 LEU B CA 1
ATOM 1920 C C . LEU B 2 196 ? 19.694 7.759 104.292 1.00 101.86 335 LEU B C 1
ATOM 1921 O O . LEU B 2 196 ? 20.225 7.461 103.220 1.00 96.68 335 LEU B O 1
ATOM 1926 N N . PRO B 2 197 ? 20.159 8.754 105.066 1.00 92.89 336 PRO B N 1
ATOM 1927 C CA . PRO B 2 197 ? 21.330 9.592 104.782 1.00 94.06 336 PRO B CA 1
ATOM 1928 C C . PRO B 2 197 ? 22.618 8.819 104.524 1.00 94.70 336 PRO B C 1
ATOM 1929 O O . PRO B 2 197 ? 23.252 8.313 105.447 1.00 96.74 336 PRO B O 1
ATOM 1933 N N . THR B 2 198 ? 23.006 8.741 103.259 1.00 109.66 337 THR B N 1
ATOM 1934 C CA . THR B 2 198 ? 24.219 8.029 102.873 1.00 105.53 337 THR B CA 1
ATOM 1935 C C . THR B 2 198 ? 24.728 8.690 101.602 1.00 102.23 337 THR B C 1
ATOM 1936 O O . THR B 2 198 ? 23.939 8.989 100.711 1.00 107.16 337 THR B O 1
ATOM 1940 N N . PRO B 2 199 ? 26.052 8.906 101.480 1.00 67.36 338 PRO B N 1
ATOM 1941 C CA . PRO B 2 199 ? 27.151 8.613 102.405 1.00 60.02 338 PRO B CA 1
ATOM 1942 C C . PRO B 2 199 ? 27.019 9.327 103.743 1.00 54.89 338 PRO B C 1
ATOM 1943 O O . PRO B 2 199 ? 26.299 10.322 103.859 1.00 53.62 338 PRO B O 1
ATOM 1947 N N . SER B 2 200 ? 27.726 8.819 104.749 1.00 47.80 339 SER B N 1
ATOM 1948 C CA . SER B 2 200 ? 27.689 9.409 106.081 1.00 43.78 339 SER B CA 1
ATOM 1949 C C . SER B 2 200 ? 29.039 9.346 106.776 1.00 38.09 339 SER B C 1
ATOM 1950 O O . SER B 2 200 ? 29.746 8.343 106.701 1.00 36.20 339 SER B O 1
ATOM 1953 N N . ASP B 2 201 ? 29.387 10.432 107.452 1.00 33.57 340 ASP B N 1
ATOM 1954 C CA . ASP B 2 201 ? 30.630 10.500 108.190 1.00 31.97 340 ASP B CA 1
ATOM 1955 C C . ASP B 2 201 ? 31.840 10.323 107.282 1.00 30.87 340 ASP B C 1
ATOM 1956 O O . ASP B 2 201 ? 32.871 9.791 107.702 1.00 30.82 340 ASP B O 1
ATOM 1961 N N . ILE B 2 202 ? 31.696 10.767 106.033 1.00 32.84 341 ILE B N 1
ATOM 1962 C CA . ILE B 2 202 ? 32.761 10.701 105.034 1.00 32.50 341 ILE B CA 1
ATOM 1963 C C . ILE B 2 202 ? 33.114 12.131 104.616 1.00 33.75 341 ILE B C 1
ATOM 1964 O O . ILE B 2 202 ? 32.228 12.935 104.319 1.00 32.90 341 ILE B O 1
ATOM 1969 N N . PHE B 2 203 ? 34.405 12.446 104.594 1.00 33.63 342 PHE B N 1
ATOM 1970 C CA . PHE B 2 203 ? 34.851 13.766 104.174 1.00 33.23 342 PHE B CA 1
ATOM 1971 C C . PHE B 2 203 ? 36.011 13.590 103.211 1.00 32.60 342 PHE B C 1
ATOM 1972 O O . PHE B 2 203 ? 37.048 13.035 103.575 1.00 32.52 342 PHE B O 1
ATOM 1980 N N . VAL B 2 204 ? 35.830 14.060 101.982 1.00 33.52 343 VAL B N 1
ATOM 1981 C CA . VAL B 2 204 ? 36.870 13.951 100.977 1.00 32.97 343 VAL B CA 1
ATOM 1982 C C . VAL B 2 204 ? 37.334 15.317 100.483 1.00 34.27 343 VAL B C 1
ATOM 1983 O O . VAL B 2 204 ? 36.534 16.151 100.060 1.00 34.75 343 VAL B O 1
ATOM 1987 N N . SER B 2 205 ? 38.636 15.549 100.573 1.00 30.94 344 SER B N 1
ATOM 1988 C CA . SER B 2 205 ? 39.232 16.780 100.081 1.00 30.06 344 SER B CA 1
ATOM 1989 C C . SER B 2 205 ? 40.082 16.282 98.925 1.00 29.75 344 SER B C 1
ATOM 1990 O O . SER B 2 205 ? 41.087 15.601 99.132 1.00 30.44 344 SER B O 1
ATOM 1993 N N . TYR B 2 206 ? 39.656 16.593 97.707 1.00 29.15 345 TYR B N 1
ATOM 1994 C CA . TYR B 2 206 ? 40.351 16.144 96.509 1.00 30.03 345 TYR B CA 1
ATOM 1995 C C . TYR B 2 206 ? 40.996 17.307 95.790 1.00 29.98 345 TYR B C 1
ATOM 1996 O O . TYR B 2 206 ? 40.304 18.159 95.256 1.00 30.27 345 TYR B O 1
ATOM 2005 N N . SER B 2 207 ? 42.322 17.332 95.751 1.00 29.80 346 SER B N 1
ATOM 2006 C CA . SER B 2 207 ? 43.021 18.425 95.086 1.00 30.44 346 SER B CA 1
ATOM 2007 C C . SER B 2 207 ? 43.871 18.003 93.902 1.00 31.39 346 SER B C 1
ATOM 2008 O O . SER B 2 207 ? 44.627 17.035 93.974 1.00 29.96 346 SER B O 1
ATOM 2011 N N . THR B 2 208 ? 43.747 18.747 92.812 1.00 33.02 347 THR B N 1
ATOM 2012 C CA . THR B 2 208 ? 44.530 18.479 91.618 1.00 35.86 347 THR B CA 1
ATOM 2013 C C . THR B 2 208 ? 45.389 19.709 91.286 1.00 37.18 347 THR B C 1
ATOM 2014 O O . THR B 2 208 ? 46.000 19.773 90.223 1.00 37.98 347 THR B O 1
ATOM 2018 N N . PHE B 2 209 ? 45.420 20.680 92.204 1.00 31.78 348 PHE B N 1
ATOM 2019 C CA . PHE B 2 209 ? 46.224 21.899 92.051 1.00 36.57 348 PHE B CA 1
ATOM 2020 C C . PHE B 2 209 ? 47.682 21.438 91.940 1.00 36.89 348 PHE B C 1
ATOM 2021 O O . PHE B 2 209 ? 48.235 20.899 92.898 1.00 34.67 348 PHE B O 1
ATOM 2029 N N . PRO B 2 210 ? 48.326 21.663 90.781 1.00 46.57 349 PRO B N 1
ATOM 2030 C CA . PRO B 2 210 ? 49.716 21.233 90.610 1.00 47.28 349 PRO B CA 1
ATOM 2031 C C . PRO B 2 210 ? 50.818 22.175 91.094 1.00 45.10 349 PRO B C 1
ATOM 2032 O O . PRO B 2 210 ? 51.991 21.796 91.062 1.00 42.96 349 PRO B O 1
ATOM 2036 N N . GLY B 2 211 ? 50.456 23.383 91.530 1.00 39.44 350 GLY B N 1
ATOM 2037 C CA . GLY B 2 211 ? 51.448 24.357 91.969 1.00 40.12 350 GLY B CA 1
ATOM 2038 C C . GLY B 2 211 ? 52.388 23.914 93.070 1.00 40.03 350 GLY B C 1
ATOM 2039 O O . GLY B 2 211 ? 51.999 23.110 93.931 1.00 40.42 350 GLY B O 1
ATOM 2040 N N . PHE B 2 212 ? 53.619 24.426 93.036 1.00 45.47 351 PHE B N 1
ATOM 2041 C CA . PHE B 2 212 ? 54.636 24.093 94.033 1.00 48.83 351 PHE B CA 1
ATOM 2042 C C . PHE B 2 212 ? 54.813 25.302 94.962 1.00 51.36 351 PHE B C 1
ATOM 2043 O O . PHE B 2 212 ? 54.494 26.425 94.575 1.00 54.67 351 PHE B O 1
ATOM 2051 N N . VAL B 2 213 ? 55.302 25.072 96.175 1.00 66.21 352 VAL B N 1
ATOM 2052 C CA . VAL B 2 213 ? 55.523 26.145 97.125 1.00 69.05 352 VAL B CA 1
ATOM 2053 C C . VAL B 2 213 ? 56.385 27.197 96.442 1.00 68.24 352 VAL B C 1
ATOM 2054 O O . VAL B 2 213 ? 56.166 28.394 96.578 1.00 72.87 352 VAL B O 1
ATOM 2058 N N . SER B 2 214 ? 57.351 26.711 95.677 1.00 45.79 353 SER B N 1
ATOM 2059 C CA . SER B 2 214 ? 58.241 27.561 94.902 1.00 44.87 353 SER B CA 1
ATOM 2060 C C . SER B 2 214 ? 57.880 27.213 93.472 1.00 41.89 353 SER B C 1
ATOM 2061 O O . SER B 2 214 ? 58.369 26.216 92.926 1.00 40.12 353 SER B O 1
ATOM 2064 N N . TRP B 2 215 ? 57.037 28.046 92.874 1.00 42.74 354 TRP B N 1
ATOM 2065 C CA . TRP B 2 215 ? 56.529 27.811 91.536 1.00 44.44 354 TRP B CA 1
ATOM 2066 C C . TRP B 2 215 ? 57.471 27.292 90.453 1.00 45.96 354 TRP B C 1
ATOM 2067 O O . TRP B 2 215 ? 57.002 26.704 89.479 1.00 46.27 354 TRP B O 1
ATOM 2078 N N . ARG B 2 216 ? 58.778 27.494 90.588 1.00 47.33 355 ARG B N 1
ATOM 2079 C CA . ARG B 2 216 ? 59.701 26.987 89.566 1.00 50.37 355 ARG B CA 1
ATOM 2080 C C . ARG B 2 216 ? 60.353 25.676 89.959 1.00 50.53 355 ARG B C 1
ATOM 2081 O O . ARG B 2 216 ? 60.818 24.943 89.096 1.00 51.54 355 ARG B O 1
ATOM 2089 N N . ASP B 2 217 ? 60.402 25.384 91.253 1.00 46.34 356 ASP B N 1
ATOM 2090 C CA . ASP B 2 217 ? 61.043 24.162 91.715 1.00 48.81 356 ASP B CA 1
ATOM 2091 C C . ASP B 2 217 ? 60.057 23.040 92.045 1.00 48.16 356 ASP B C 1
ATOM 2092 O O . ASP B 2 217 ? 59.355 23.087 93.052 1.00 45.88 356 ASP B O 1
ATOM 2097 N N . PRO B 2 218 ? 59.992 22.015 91.184 1.00 61.41 357 PRO B N 1
ATOM 2098 C CA . PRO B 2 218 ? 59.100 20.867 91.369 1.00 62.76 357 PRO B CA 1
ATOM 2099 C C . PRO B 2 218 ? 59.451 20.030 92.600 1.00 63.56 357 PRO B C 1
ATOM 2100 O O . PRO B 2 218 ? 58.707 19.123 92.964 1.00 65.04 357 PRO B O 1
ATOM 2104 N N . LYS B 2 219 ? 60.587 20.336 93.226 1.00 56.42 358 LYS B N 1
ATOM 2105 C CA . LYS B 2 219 ? 61.038 19.621 94.421 1.00 55.62 358 LYS B CA 1
ATOM 2106 C C . LYS B 2 219 ? 60.700 20.386 95.697 1.00 51.20 358 LYS B C 1
ATOM 2107 O O . LYS B 2 219 ? 60.894 19.871 96.795 1.00 51.54 358 LYS B O 1
ATOM 2113 N N . SER B 2 220 ? 60.218 21.615 95.556 1.00 49.48 359 SER B N 1
ATOM 2114 C CA . SER B 2 220 ? 59.904 22.434 96.721 1.00 46.01 359 SER B CA 1
ATOM 2115 C C . SER B 2 220 ? 58.718 21.917 97.519 1.00 44.00 359 SER B C 1
ATOM 2116 O O . SER B 2 220 ? 58.588 22.212 98.707 1.00 45.31 359 SER B O 1
ATOM 2119 N N . GLY B 2 221 ? 57.857 21.141 96.872 1.00 42.72 360 GLY B N 1
ATOM 2120 C CA . GLY B 2 221 ? 56.698 20.609 97.562 1.00 39.83 360 GLY B CA 1
ATOM 2121 C C . GLY B 2 221 ? 55.418 21.199 97.010 1.00 38.54 360 GLY B C 1
ATOM 2122 O O . GLY B 2 221 ? 55.433 22.260 96.394 1.00 37.42 360 GLY B O 1
ATOM 2123 N N . SER B 2 222 ? 54.311 20.503 97.233 1.00 41.09 361 SER B N 1
ATOM 2124 C CA . SER B 2 222 ? 53.010 20.934 96.757 1.00 40.04 361 SER B CA 1
ATOM 2125 C C . SER B 2 222 ? 52.474 22.154 97.498 1.00 40.84 361 SER B C 1
ATOM 2126 O O . SER B 2 222 ? 52.442 22.188 98.732 1.00 40.60 361 SER B O 1
ATOM 2129 N N . TRP B 2 223 ? 52.049 23.154 96.731 1.00 35.91 362 TRP B N 1
ATOM 2130 C CA . TRP B 2 223 ? 51.491 24.372 97.292 1.00 34.92 362 TRP B CA 1
ATOM 2131 C C . TRP B 2 223 ? 50.253 24.056 98.130 1.00 34.35 362 TRP B C 1
ATOM 2132 O O . TRP B 2 223 ? 50.079 24.594 99.224 1.00 34.33 362 TRP B O 1
ATOM 2143 N N . TYR B 2 224 ? 49.386 23.197 97.601 1.00 31.56 363 TYR B N 1
ATOM 2144 C CA . TYR B 2 224 ? 48.169 22.811 98.308 1.00 31.19 363 TYR B CA 1
ATOM 2145 C C . TYR B 2 224 ? 48.474 22.117 99.641 1.00 28.89 363 TYR B C 1
ATOM 2146 O O . TYR B 2 224 ? 47.836 22.392 100.649 1.00 28.30 363 TYR B O 1
ATOM 2155 N N . VAL B 2 225 ? 49.442 21.211 99.653 1.00 34.68 364 VAL B N 1
ATOM 2156 C CA . VAL B 2 225 ? 49.786 20.530 100.894 1.00 35.71 364 VAL B CA 1
ATOM 2157 C C . VAL B 2 225 ? 50.280 21.538 101.933 1.00 37.05 364 VAL B C 1
ATOM 2158 O O . VAL B 2 225 ? 49.837 21.522 103.084 1.00 36.78 364 VAL B O 1
ATOM 2162 N N . GLU B 2 226 ? 51.187 22.419 101.512 1.00 34.87 365 GLU B N 1
ATOM 2163 C CA . GLU B 2 226 ? 51.746 23.437 102.394 1.00 35.46 365 GLU B CA 1
ATOM 2164 C C . GLU B 2 226 ? 50.647 24.325 102.959 1.00 34.66 365 GLU B C 1
ATOM 2165 O O . GLU B 2 226 ? 50.587 24.578 104.166 1.00 32.98 365 GLU B O 1
ATOM 2171 N N . THR B 2 227 ? 49.769 24.794 102.083 1.00 37.48 366 THR B N 1
ATOM 2172 C CA . THR B 2 227 ? 48.683 25.653 102.516 1.00 37.17 366 THR B CA 1
ATOM 2173 C C . THR B 2 227 ? 47.820 24.929 103.539 1.00 36.63 366 THR B C 1
ATOM 2174 O O . THR B 2 227 ? 47.385 25.521 104.526 1.00 34.25 366 THR B O 1
ATOM 2178 N N . LEU B 2 228 ? 47.569 23.644 103.303 1.00 32.15 367 LEU B N 1
ATOM 2179 C CA . LEU B 2 228 ? 46.760 22.871 104.230 1.00 32.79 367 LEU B CA 1
ATOM 2180 C C . LEU B 2 228 ? 47.506 22.731 105.558 1.00 31.60 367 LEU B C 1
ATOM 2181 O O . LEU B 2 228 ? 46.941 22.992 106.622 1.00 30.76 367 LEU B O 1
ATOM 2186 N N . ASP B 2 229 ? 48.777 22.343 105.507 1.00 33.60 368 ASP B N 1
ATOM 2187 C CA . ASP B 2 229 ? 49.549 22.188 106.741 1.00 36.20 368 ASP B CA 1
ATOM 2188 C C . ASP B 2 229 ? 49.575 23.494 107.525 1.00 37.81 368 ASP B C 1
ATOM 2189 O O . ASP B 2 229 ? 49.325 23.513 108.735 1.00 37.87 368 ASP B O 1
ATOM 2194 N N . ASP B 2 230 ? 49.869 24.584 106.823 1.00 38.87 369 ASP B N 1
ATOM 2195 C CA . ASP B 2 230 ? 49.939 25.913 107.423 1.00 39.14 369 ASP B CA 1
ATOM 2196 C C . ASP B 2 230 ? 48.657 26.252 108.173 1.00 37.54 369 ASP B C 1
ATOM 2197 O O . ASP B 2 230 ? 48.690 26.631 109.344 1.00 36.59 369 ASP B O 1
ATOM 2202 N N . ILE B 2 231 ? 47.527 26.125 107.486 1.00 34.31 370 ILE B N 1
ATOM 2203 C CA . ILE B 2 231 ? 46.228 26.418 108.077 1.00 34.15 370 ILE B CA 1
ATOM 2204 C C . ILE B 2 231 ? 45.986 25.566 109.322 1.00 34.82 370 ILE B C 1
ATOM 2205 O O . ILE B 2 231 ? 45.467 26.055 110.325 1.00 33.39 370 ILE B O 1
ATOM 2210 N N . PHE B 2 232 ? 46.360 24.293 109.253 1.00 37.96 371 PHE B N 1
ATOM 2211 C CA . PHE B 2 232 ? 46.173 23.392 110.383 1.00 40.82 371 PHE B CA 1
ATOM 2212 C C . PHE B 2 232 ? 46.994 23.846 111.572 1.00 41.76 371 PHE B C 1
ATOM 2213 O O . PHE B 2 232 ? 46.480 23.955 112.685 1.00 41.99 371 PHE B O 1
ATOM 2221 N N . GLU B 2 233 ? 48.271 24.114 111.324 1.00 43.60 372 GLU B N 1
ATOM 2222 C CA . GLU B 2 233 ? 49.181 24.559 112.371 1.00 46.33 372 GLU B CA 1
ATOM 2223 C C . GLU B 2 233 ? 48.635 25.768 113.128 1.00 46.61 372 GLU B C 1
ATOM 2224 O O . GLU B 2 233 ? 48.795 25.875 114.341 1.00 45.78 372 GLU B O 1
ATOM 2230 N N . GLN B 2 234 ? 47.977 26.670 112.410 1.00 45.22 373 GLN B N 1
ATOM 2231 C CA . GLN B 2 234 ? 47.445 27.874 113.027 1.00 47.29 373 GLN B CA 1
ATOM 2232 C C . GLN B 2 234 ? 46.008 27.790 113.506 1.00 45.22 373 GLN B C 1
ATOM 2233 O O . GLN B 2 234 ? 45.623 28.514 114.421 1.00 45.11 373 GLN B O 1
ATOM 2239 N N . TRP B 2 235 ? 45.201 26.917 112.918 1.00 41.81 374 TRP B N 1
ATOM 2240 C CA . TRP B 2 235 ? 43.811 26.890 113.339 1.00 41.64 374 TRP B CA 1
ATOM 2241 C C . TRP B 2 235 ? 43.169 25.591 113.803 1.00 40.21 374 TRP B C 1
ATOM 2242 O O . TRP B 2 235 ? 42.047 25.626 114.302 1.00 39.19 374 TRP B O 1
ATOM 2253 N N . ALA B 2 236 ? 43.849 24.459 113.658 1.00 39.68 375 ALA B N 1
ATOM 2254 C CA . ALA B 2 236 ? 43.246 23.193 114.069 1.00 40.85 375 ALA B CA 1
ATOM 2255 C C . ALA B 2 236 ? 42.846 23.203 115.541 1.00 42.61 375 ALA B C 1
ATOM 2256 O O . ALA B 2 236 ? 41.820 22.637 115.921 1.00 43.06 375 ALA B O 1
ATOM 2258 N N . HIS B 2 237 ? 43.651 23.857 116.368 1.00 45.53 376 HIS B N 1
ATOM 2259 C CA . HIS B 2 237 ? 43.380 23.920 117.798 1.00 48.11 376 HIS B CA 1
ATOM 2260 C C . HIS B 2 237 ? 42.042 24.570 118.133 1.00 46.02 376 HIS B C 1
ATOM 2261 O O . HIS B 2 237 ? 41.450 24.264 119.165 1.00 44.99 376 HIS B O 1
ATOM 2268 N N . SER B 2 238 ? 41.552 25.460 117.274 1.00 44.47 377 SER B N 1
ATOM 2269 C CA . SER B 2 238 ? 40.296 26.134 117.576 1.00 44.40 377 SER B CA 1
ATOM 2270 C C . SER B 2 238 ? 39.206 26.065 116.517 1.00 44.07 377 SER B C 1
ATOM 2271 O O . SER B 2 238 ? 38.083 26.507 116.763 1.00 43.71 377 SER B O 1
ATOM 2274 N N . GLU B 2 239 ? 39.517 25.524 115.344 1.00 46.15 378 GLU B N 1
ATOM 2275 C CA . GLU B 2 239 ? 38.515 25.437 114.285 1.00 44.92 378 GLU B CA 1
ATOM 2276 C C . GLU B 2 239 ? 38.333 24.021 113.768 1.00 42.82 378 GLU B C 1
ATOM 2277 O O . GLU B 2 239 ? 39.283 23.243 113.704 1.00 43.44 378 GLU B O 1
ATOM 2283 N N . ASP B 2 240 ? 37.104 23.695 113.392 1.00 41.98 379 ASP B N 1
ATOM 2284 C CA . ASP B 2 240 ? 36.782 22.372 112.873 1.00 42.13 379 ASP B CA 1
ATOM 2285 C C . ASP B 2 240 ? 37.260 22.205 111.428 1.00 41.03 379 ASP B C 1
ATOM 2286 O O . ASP B 2 240 ? 37.617 23.184 110.763 1.00 40.78 379 ASP B O 1
ATOM 2291 N N . LEU B 2 241 ? 37.258 20.962 110.953 1.00 41.88 380 LEU B N 1
ATOM 2292 C CA . LEU B 2 241 ? 37.708 20.633 109.605 1.00 40.94 380 LEU B CA 1
ATOM 2293 C C . LEU B 2 241 ? 37.078 21.498 108.509 1.00 40.87 380 LEU B C 1
ATOM 2294 O O . LEU B 2 241 ? 37.784 21.983 107.629 1.00 41.33 380 LEU B O 1
ATOM 2299 N N . GLN B 2 242 ? 35.761 21.688 108.555 1.00 41.38 381 GLN B N 1
ATOM 2300 C CA . GLN B 2 242 ? 35.085 22.508 107.547 1.00 42.90 381 GLN B CA 1
ATOM 2301 C C . GLN B 2 242 ? 35.677 23.909 107.444 1.00 42.10 381 GLN B C 1
ATOM 2302 O O . GLN B 2 242 ? 35.908 24.411 106.342 1.00 41.68 381 GLN B O 1
ATOM 2308 N N . SER B 2 243 ? 35.903 24.540 108.593 1.00 38.99 382 SER B N 1
ATOM 2309 C CA . SER B 2 243 ? 36.467 25.884 108.628 1.00 39.31 382 SER B CA 1
ATOM 2310 C C . SER B 2 243 ? 37.903 25.885 108.134 1.00 38.21 382 SER B C 1
ATOM 2311 O O . SER B 2 243 ? 38.334 26.825 107.473 1.00 39.23 382 SER B O 1
ATOM 2314 N N . LEU B 2 244 ? 38.645 24.832 108.458 1.00 37.58 383 LEU B N 1
ATOM 2315 C CA . LEU B 2 244 ? 40.026 24.732 108.017 1.00 35.68 383 LEU B CA 1
ATOM 2316 C C . LEU B 2 244 ? 40.087 24.682 106.493 1.00 35.59 383 LEU B C 1
ATOM 2317 O O . LEU B 2 244 ? 40.872 25.404 105.877 1.00 35.22 383 LEU B O 1
ATOM 2322 N N . LEU B 2 245 ? 39.255 23.837 105.888 1.00 34.98 384 LEU B N 1
ATOM 2323 C CA . LEU B 2 245 ? 39.234 23.696 104.434 1.00 36.05 384 LEU B CA 1
ATOM 2324 C C . LEU B 2 245 ? 38.610 24.897 103.735 1.00 36.15 384 LEU B C 1
ATOM 2325 O O . LEU B 2 245 ? 38.873 25.143 102.557 1.00 36.80 384 LEU B O 1
ATOM 2330 N N . LEU B 2 246 ? 37.783 25.646 104.454 1.00 36.79 385 LEU B N 1
ATOM 2331 C CA . LEU B 2 246 ? 37.185 26.837 103.869 1.00 39.21 385 LEU B CA 1
ATOM 2332 C C . LEU B 2 246 ? 38.331 27.850 103.753 1.00 39.72 385 LEU B C 1
ATOM 2333 O O . LEU B 2 246 ? 38.437 28.574 102.765 1.00 39.37 385 LEU B O 1
ATOM 2338 N N . ARG B 2 247 ? 39.196 27.887 104.764 1.00 44.53 386 ARG B N 1
ATOM 2339 C CA . ARG B 2 247 ? 40.342 28.789 104.738 1.00 45.25 386 ARG B CA 1
ATOM 2340 C C . ARG B 2 247 ? 41.262 28.375 103.596 1.00 46.35 386 ARG B C 1
ATOM 2341 O O . ARG B 2 247 ? 41.846 29.223 102.923 1.00 47.24 386 ARG B O 1
ATOM 2349 N N . VAL B 2 248 ? 41.399 27.069 103.385 1.00 40.30 387 VAL B N 1
ATOM 2350 C CA . VAL B 2 248 ? 42.250 26.580 102.312 1.00 40.11 387 VAL B CA 1
ATOM 2351 C C . VAL B 2 248 ? 41.648 27.000 100.978 1.00 41.47 387 VAL B C 1
ATOM 2352 O O . VAL B 2 248 ? 42.350 27.507 100.105 1.00 42.32 387 VAL B O 1
ATOM 2356 N N . ALA B 2 249 ? 40.343 26.804 100.826 1.00 41.77 388 ALA B N 1
ATOM 2357 C CA . ALA B 2 249 ? 39.672 27.173 99.587 1.00 43.29 388 ALA B CA 1
ATOM 2358 C C . ALA B 2 249 ? 39.835 28.667 99.354 1.00 45.30 388 ALA B C 1
ATOM 2359 O O . ALA B 2 249 ? 40.025 29.113 98.224 1.00 44.57 388 ALA B O 1
ATOM 2361 N N . ASN B 2 250 ? 39.755 29.432 100.438 1.00 45.51 389 ASN B N 1
ATOM 2362 C CA . ASN B 2 250 ? 39.895 30.880 100.378 1.00 48.24 389 ASN B CA 1
ATOM 2363 C C . ASN B 2 250 ? 41.287 31.214 99.830 1.00 46.46 389 ASN B C 1
ATOM 2364 O O . ASN B 2 250 ? 41.437 32.070 98.957 1.00 45.77 389 ASN B O 1
ATOM 2369 N N . ALA B 2 251 ? 42.300 30.517 100.336 1.00 39.21 390 ALA B N 1
ATOM 2370 C CA . ALA B 2 251 ? 43.672 30.719 99.888 1.00 41.17 390 ALA B CA 1
ATOM 2371 C C . ALA B 2 251 ? 43.822 30.304 98.427 1.00 44.19 390 ALA B C 1
ATOM 2372 O O . ALA B 2 251 ? 44.297 31.077 97.598 1.00 42.20 390 ALA B O 1
ATOM 2374 N N . VAL B 2 252 ? 43.417 29.080 98.108 1.00 66.94 391 VAL B N 1
ATOM 2375 C CA . VAL B 2 252 ? 43.525 28.599 96.738 1.00 71.83 391 VAL B CA 1
ATOM 2376 C C . VAL B 2 252 ? 42.903 29.618 95.787 1.00 74.55 391 VAL B C 1
ATOM 2377 O O . VAL B 2 252 ? 43.400 29.840 94.681 1.00 75.01 391 VAL B O 1
ATOM 2381 N N . SER B 2 253 ? 41.828 30.250 96.242 1.00 67.16 392 SER B N 1
ATOM 2382 C CA . SER B 2 253 ? 41.107 31.241 95.454 1.00 68.42 392 SER B CA 1
ATOM 2383 C C . SER B 2 253 ? 41.919 32.462 94.999 1.00 70.27 392 SER B C 1
ATOM 2384 O O . SER B 2 253 ? 41.779 32.912 93.862 1.00 70.08 392 SER B O 1
ATOM 2387 N N . VAL B 2 254 ? 42.760 33.002 95.876 1.00 77.83 393 VAL B N 1
ATOM 2388 C CA . VAL B 2 254 ? 43.564 34.170 95.527 1.00 78.19 393 VAL B CA 1
ATOM 2389 C C . VAL B 2 254 ? 44.915 33.768 94.944 1.00 80.55 393 VAL B C 1
ATOM 2390 O O . VAL B 2 254 ? 45.829 34.584 94.853 1.00 82.25 393 VAL B O 1
ATOM 2394 N N . LYS B 2 255 ? 45.028 32.505 94.546 1.00 73.65 394 LYS B N 1
ATOM 2395 C CA . LYS B 2 255 ? 46.262 31.970 93.976 1.00 75.03 394 LYS B CA 1
ATOM 2396 C C . LYS B 2 255 ? 46.110 31.763 92.469 1.00 78.35 394 LYS B C 1
ATOM 2397 O O . LYS B 2 255 ? 47.099 31.713 91.734 1.00 78.58 394 LYS B O 1
ATOM 2403 N N . GLY B 2 256 ? 44.861 31.647 92.025 1.00 83.17 395 GLY B N 1
ATOM 2404 C CA . GLY B 2 256 ? 44.552 31.442 90.619 1.00 88.56 395 GLY B CA 1
ATOM 2405 C C . GLY B 2 256 ? 43.070 31.136 90.516 1.00 92.59 395 GLY B C 1
ATOM 2406 O O . GLY B 2 256 ? 42.245 32.047 90.598 1.00 92.66 395 GLY B O 1
ATOM 2407 N N . ILE B 2 257 ? 42.744 29.857 90.328 1.00 98.16 396 ILE B N 1
ATOM 2408 C CA . ILE B 2 257 ? 41.365 29.357 90.262 1.00 103.75 396 ILE B CA 1
ATOM 2409 C C . ILE B 2 257 ? 40.656 29.111 88.935 1.00 106.43 396 ILE B C 1
ATOM 2410 O O . ILE B 2 257 ? 40.131 30.019 88.291 1.00 106.02 396 ILE B O 1
ATOM 2415 N N . TYR B 2 258 ? 40.638 27.832 88.584 1.00 121.46 397 TYR B N 1
ATOM 2416 C CA . TYR B 2 258 ? 40.002 27.249 87.405 1.00 125.49 397 TYR B CA 1
ATOM 2417 C C . TYR B 2 258 ? 39.970 25.836 87.936 1.00 125.42 397 TYR B C 1
ATOM 2418 O O . TYR B 2 258 ? 39.084 25.032 87.644 1.00 126.34 397 TYR B O 1
ATOM 2427 N N . LYS B 2 259 ? 40.986 25.577 88.749 1.00 116.48 398 LYS B N 1
ATOM 2428 C CA . LYS B 2 259 ? 41.166 24.318 89.427 1.00 116.08 398 LYS B CA 1
ATOM 2429 C C . LYS B 2 259 ? 40.330 24.499 90.685 1.00 116.53 398 LYS B C 1
ATOM 2430 O O . LYS B 2 259 ? 39.173 24.077 90.723 1.00 115.89 398 LYS B O 1
ATOM 2436 N N . GLN B 2 260 ? 40.906 25.166 91.689 1.00 130.86 399 GLN B N 1
ATOM 2437 C CA . GLN B 2 260 ? 40.228 25.423 92.963 1.00 130.11 399 GLN B CA 1
ATOM 2438 C C . GLN B 2 260 ? 39.331 24.237 93.206 1.00 128.47 399 GLN B C 1
ATOM 2439 O O . GLN B 2 260 ? 38.236 24.364 93.751 1.00 130.09 399 GLN B O 1
ATOM 2445 N N . MET B 2 261 ? 39.814 23.070 92.806 1.00 113.08 400 MET B N 1
ATOM 2446 C CA . MET B 2 261 ? 39.018 21.878 92.937 1.00 109.83 400 MET B CA 1
ATOM 2447 C C . MET B 2 261 ? 39.265 21.045 94.174 1.00 105.56 400 MET B C 1
ATOM 2448 O O . MET B 2 261 ? 39.036 19.836 94.150 1.00 105.77 400 MET B O 1
ATOM 2453 N N . PRO B 2 262 ? 39.757 21.660 95.270 1.00 106.51 401 PRO B N 1
ATOM 2454 C CA . PRO B 2 262 ? 39.939 20.787 96.429 1.00 103.34 401 PRO B CA 1
ATOM 2455 C C . PRO B 2 262 ? 38.544 20.227 96.702 1.00 100.25 401 PRO B C 1
ATOM 2456 O O . PRO B 2 262 ? 38.320 19.462 97.646 1.00 100.87 401 PRO B O 1
ATOM 2460 N N . GLY B 2 263 ? 37.623 20.648 95.832 1.00 93.14 402 GLY B N 1
ATOM 2461 C CA . GLY B 2 263 ? 36.239 20.237 95.869 1.00 84.83 402 GLY B CA 1
ATOM 2462 C C . GLY B 2 263 ? 35.986 19.206 96.926 1.00 78.04 402 GLY B C 1
ATOM 2463 O O . GLY B 2 263 ? 35.960 18.012 96.651 1.00 81.19 402 GLY B O 1
ATOM 2464 N N . CYS B 2 264 ? 35.811 19.668 98.152 1.00 55.21 403 CYS B N 1
ATOM 2465 C CA . CYS B 2 264 ? 35.568 18.744 99.225 1.00 49.22 403 CYS B CA 1
ATOM 2466 C C . CYS B 2 264 ? 34.166 18.160 99.079 1.00 43.24 403 CYS B C 1
ATOM 2467 O O . CYS B 2 264 ? 33.236 18.818 98.604 1.00 40.52 403 CYS B O 1
ATOM 2470 N N . PHE B 2 265 ? 34.042 16.897 99.459 1.00 42.39 404 PHE B N 1
ATOM 2471 C CA . PHE B 2 265 ? 32.778 16.185 99.414 1.00 37.86 404 PHE B CA 1
ATOM 2472 C C . PHE B 2 265 ? 32.554 15.868 100.870 1.00 35.55 404 PHE B C 1
ATOM 2473 O O . PHE B 2 265 ? 33.101 14.910 101.418 1.00 33.73 404 PHE B O 1
ATOM 2481 N N . ASN B 2 266 ? 31.770 16.737 101.493 1.00 38.22 405 ASN B N 1
ATOM 2482 C CA . ASN B 2 266 ? 31.480 16.663 102.906 1.00 36.90 405 ASN B CA 1
ATOM 2483 C C . ASN B 2 266 ? 30.175 15.979 103.246 1.00 36.24 405 ASN B C 1
ATOM 2484 O O . ASN B 2 266 ? 29.094 16.506 102.980 1.00 34.54 405 ASN B O 1
ATOM 2489 N N . PHE B 2 267 ? 30.289 14.799 103.844 1.00 33.57 406 PHE B N 1
ATOM 2490 C CA . PHE B 2 267 ? 29.122 14.044 104.256 1.00 32.86 406 PHE B CA 1
ATOM 2491 C C . PHE B 2 267 ? 29.211 13.736 105.742 1.00 34.02 406 PHE B C 1
ATOM 2492 O O . PHE B 2 267 ? 28.683 12.734 106.216 1.00 37.17 406 PHE B O 1
ATOM 2500 N N . LEU B 2 268 ? 29.898 14.609 106.473 1.00 34.10 407 LEU B N 1
ATOM 2501 C CA . LEU B 2 268 ? 30.024 14.464 107.915 1.00 35.11 407 LEU B CA 1
ATOM 2502 C C . LEU B 2 268 ? 28.678 14.913 108.475 1.00 36.97 407 LEU B C 1
ATOM 2503 O O . LEU B 2 268 ? 27.992 15.738 107.866 1.00 36.32 407 LEU B O 1
ATOM 2508 N N . ARG B 2 269 ? 28.299 14.376 109.629 1.00 40.21 408 ARG B N 1
ATOM 2509 C CA . ARG B 2 269 ? 27.017 14.726 110.235 1.00 41.91 408 ARG B CA 1
ATOM 2510 C C . ARG B 2 269 ? 27.197 15.686 111.398 1.00 40.68 408 ARG B C 1
ATOM 2511 O O . ARG B 2 269 ? 26.232 16.270 111.895 1.00 42.43 408 ARG B O 1
ATOM 2519 N N . LYS B 2 270 ? 28.443 15.844 111.828 1.00 34.66 409 LYS B N 1
ATOM 2520 C CA . LYS B 2 270 ? 28.772 16.725 112.945 1.00 34.82 409 LYS B CA 1
ATOM 2521 C C . LYS B 2 270 ? 30.065 17.473 112.635 1.00 34.04 409 LYS B C 1
ATOM 2522 O O . LYS B 2 270 ? 30.760 17.152 111.673 1.00 31.92 409 LYS B O 1
ATOM 2528 N N . LYS B 2 271 ? 30.389 18.468 113.452 1.00 40.56 410 LYS B N 1
ATOM 2529 C CA . LYS B 2 271 ? 31.614 19.221 113.251 1.00 42.64 410 LYS B CA 1
ATOM 2530 C C . LYS B 2 271 ? 32.782 18.393 113.763 1.00 42.15 410 LYS B C 1
ATOM 2531 O O . LYS B 2 271 ? 32.655 17.658 114.745 1.00 42.43 410 LYS B O 1
ATOM 2537 N N . LEU B 2 272 ? 33.917 18.500 113.088 1.00 39.12 411 LEU B N 1
ATOM 2538 C CA . LEU B 2 272 ? 35.089 17.745 113.484 1.00 38.98 411 LEU B CA 1
ATOM 2539 C C . LEU B 2 272 ? 36.215 18.632 113.996 1.00 39.05 411 LEU B C 1
ATOM 2540 O O . LEU B 2 272 ? 36.819 19.389 113.244 1.00 39.83 411 LEU B O 1
ATOM 2545 N N . PHE B 2 273 ? 36.472 18.544 115.293 1.00 40.84 412 PHE B N 1
ATOM 2546 C CA . PHE B 2 273 ? 37.546 19.293 115.927 1.00 41.25 412 PHE B CA 1
ATOM 2547 C C . PHE B 2 273 ? 38.602 18.262 116.256 1.00 42.24 412 PHE B C 1
ATOM 2548 O O . PHE B 2 273 ? 38.328 17.305 116.972 1.00 44.15 412 PHE B O 1
ATOM 2556 N N . PHE B 2 274 ? 39.798 18.437 115.716 1.00 39.74 413 PHE B N 1
ATOM 2557 C CA . PHE B 2 274 ? 40.876 17.491 115.976 1.00 42.13 413 PHE B CA 1
ATOM 2558 C C . PHE B 2 274 ? 41.357 17.572 117.420 1.00 45.46 413 PHE B C 1
ATOM 2559 O O . PHE B 2 274 ? 41.108 18.555 118.117 1.00 45.57 413 PHE B O 1
ATOM 2567 N N . LYS B 2 275 ? 42.031 16.523 117.872 1.00 48.01 414 LYS B N 1
ATOM 2568 C CA . LYS B 2 275 ? 42.576 16.501 119.223 1.00 53.52 414 LYS B CA 1
ATOM 2569 C C . LYS B 2 275 ? 43.992 17.044 119.081 1.00 56.13 414 LYS B C 1
ATOM 2570 O O . LYS B 2 275 ? 44.886 16.342 118.609 1.00 55.08 414 LYS B O 1
ATOM 2576 N N . THR B 2 276 ? 44.189 18.297 119.475 1.00 65.25 415 THR B N 1
ATOM 2577 C CA . THR B 2 276 ? 45.499 18.930 119.366 1.00 70.48 415 THR B CA 1
ATOM 2578 C C . THR B 2 276 ? 46.452 18.593 120.512 1.00 74.46 415 THR B C 1
ATOM 2579 O O . THR B 2 276 ? 46.027 18.378 121.651 1.00 72.75 415 THR B O 1
ATOM 2583 N N . SER B 2 277 ? 47.743 18.544 120.181 1.00 99.46 416 SER B N 1
ATOM 2584 C CA . SER B 2 277 ? 48.814 18.229 121.128 1.00 104.43 416 SER B CA 1
ATOM 2585 C C . SER B 2 277 ? 48.507 18.606 122.577 1.00 109.16 416 SER B C 1
ATOM 2586 O O . SER B 2 277 ? 48.638 17.722 123.452 1.00 110.74 416 SER B O 1
#

Foldseek 3Di:
DAPAPQLPDLVSQLVQCVPPDDLPDSSQLSVLQWHDPPPARWIAHRGPRDIDHDDDNPDGNLLVCLCVPVPGPVNCVPPNNVVSVVSVVPD/DVLVCQCPVVQFEQDQDFAQQEAAEEEQEFAADVVLVDHGQAQSVVLRVLVQVLVVQLRHHYDYHYQFALVVVLVVLLVRLQDACQRHQEYHYEYEAAWDWADDPFFTTWAGGSHNHTDGRVSSQCSNDCVSHVNCPLGAYEYQYAHANVADDVPGDQPPENYKAQYARQQAAPPRVDSNRHRPLSVLLSVLCVPPLQRAFPVVSVVVSLVVVVVVDDPRSPSVMRDRYSHTYRGRGD

GO terms:
  GO:0061630 ubiquitin protein ligase activity (F, IDA)
  GO:0004869 cysteine-type endopeptidase inhibitor activity (F, IDA)
  GO:0042742 defense response to bacterium (P, IDA)
  GO:0032481 positive regulation of type I interferon production (P, IDA)
  GO:0070427 nucleotide-binding oligomerization domain containing 1 signaling pathway (P, IDA)
  GO:0070431 nucleotide-binding oligomerization domain containing 2 signaling pathway (P, IDA)
  GO:0005737 cytoplasm (C, IC)
  GO:0005515 protein binding (F, IPI)
  GO:0004842 ubiquitin-protein transferase activity (F, IDA)
  GO:0005634 nucleus (C, IDA)
  GO:0005737 cytoplasm (C, IDA)
  GO:0043066 negative regulation of apoptotic process (P, IDA)
  GO:0043123 positive regulation of canonical NF-kappaB signal transduction (P, IDA)
  GO:1902530 positive regulation of protein linear polyubiquitination (P, IDA)
  GO:0070534 protein K63-linked ubiquitination (P, IDA)
  GO:0061630 ubiquitin protein ligase activity (F, EXP)
  GO:0005634 nucleus (C, EXP)
  GO:0005737 cytoplasm (C, EXP)
  GO:0045088 regulation of innate immune response (P, TAS)
  GO:0030510 regulation of BMP signaling pathway (P, TAS)

CATH classification: 1.10.1170.10

Solvent-accessible surface area: 14958 Å² total; per-residue (Å²): 206,30,179,38,94,88,22,52,85,69,116,35,6,33,167,49,2,55,130,38,126,84,83,3,64,65,54,75,0,0,123,0,0,0,22,11,66,77,107,47,11,44,0,56,1,9,32,15,10,5,6,0,8,78,21,126,101,121,31,52,1,37,78,22,0,0,58,16,9,8,8,2,89,22,0,60,136,93,74,22,25,100,55,2,4,78,28,0,10,79,97,71,92,99,97,76,43,68,46,52,58,119,90,0,10,89,17,69,84,106,50,0,0,36,1,7,0,0,8,0,13,81,21,53,225,158,36,62,48,195,80,16,60,5,2,94,60,4,8,58,36,6,75,130,28,0,49,49,4,38,9,80,36,91,64,47,43,62,21,43,10,167,118,0,19,102,6,0,58,89,10,2,166,84,116,0,53,66,12,19,0,2,0,1,0,0,1,0,28,9,40,173,29,94,34,44,25,3,29,5,2,0,47,0,15,48,22,55,86,7,38,1,62,107,2,4,69,19,3,63,60,126,60,3,95,28,0,42,40,44,1,12,0,2,5,0,2,0,27,75,13,24,8,40,180,90,61,97,75,72,19,34,7,9,0,0,0,16,0,25,20,66,24,62,63,52,182,187,59,69,136,28,0,8,37,5,1,63,14,3,23,61,20,2,118,94,80,2,105,35,37,7,0,19,39,0,4,61,78,0,12,98,26,0,55,134,93,55,39,226,36,12,65,8,0,4,9,3,10,20,125,53,75,1,15,4,57,46,138

Secondary structure (DSSP, 8-state):
--S-GGG-SHHHHHHTTTT--SSS-HHHHHHTTEEE-SSTT-EEETTT--EEBS--TT--HHHHHHHH-TT-HHHHHHH-HHHHHHHHT--/-TTHHHHH-TTTB-----SS-EEEEEEE-----GGGTPPP-TTHHHHHHHHHHHHHHTTEEEEEEES--HHHHHHHHHHHHHS--TT-SEEEEEEEEEEE----SSS--EEE-TTS-EEEHHHHHHTT-TTT-GGGTTS-EEEEEEEE--B--------S-SEEEEEE----BSSTT-TTS-BHHHHHHHHHHHHHTTTS-HHHHHHHHHHHHHTT--S------EE--SSB------

Organism: Homo sapiens (NCBI:txid9606)

Radius of gyration: 20.32 Å; Cα contacts (8 Å, |Δi|>4): 710; chains: 2; bounding box: 62×39×48 Å